Protein AF-A0A938V3K8-F1 (afdb_monomer_lite)

Secondary structure (DSSP, 8-state):
-----------------------------PPPEEEEEESPTTEEEESSEEEEEEEETT--EEEEEETTEESSSSPBPGGG-EEEE--SS-SS-EEEEEEEE-TTS-EEEEEEEEEEEE---PPPPSSTHHHHHHHHT-TTTS--SS-SEE-SSS--TTTT-SS-EEETTEEEE---SEE-HHHHHHHHHHHHHHHHHHHTT--TTS-BTTB-HHHHTTSHHHHHHHT-TT-SS--HHHHHHHTTS-----GGGGGG--TT-EEEEE-TTS-EEEEEEEEEEEETTEEEEEEE-

Radius of gyration: 27.07 Å; chains: 1; bounding box: 53×54×87 Å

Foldseek 3Di:
DDDDDDDDDDDDDDDDDDDDDDDDPDVCQDQKEKAWPPPDFAEAAEPQGKTFMAIGSQFQWKFKDKPNHTQDPDTDGRVVGIDGHGDPDFLEKIKIKMFTAHPVRDTRYIDIHIYTHHNPQQCQDPDLLNLLSVLVSPCVNPPPHPPAAEDDPDDDPQNAAQAFADALNDTQGHHDRHHYQLSDLVSSSRSSVVVVCVVVVHDRNDDDQQDHPVCCNPNPLVCQSSQDDVGNAHDNQSSCVVSVNHHDQDPVRPVVDAFNDWDWADDPVSDTGIWTFHAFDDDPNDGPGTDTD

pLDDT: mean 84.74, std 18.39, range [23.16, 98.62]

Structure (mmCIF, N/CA/C/O backbone):
data_AF-A0A938V3K8-F1
#
_entry.id   AF-A0A938V3K8-F1
#
loop_
_atom_site.group_PDB
_atom_site.id
_atom_site.type_symbol
_atom_site.label_atom_id
_atom_site.label_alt_id
_atom_site.label_comp_id
_atom_site.label_asym_id
_atom_site.label_entity_id
_atom_site.label_seq_id
_atom_site.pdbx_PDB_ins_code
_atom_site.Cartn_x
_atom_site.Cartn_y
_atom_site.Cartn_z
_atom_site.occupancy
_atom_site.B_iso_or_equiv
_atom_site.auth_seq_id
_atom_site.auth_comp_id
_atom_site.auth_asym_id
_atom_site.auth_atom_id
_atom_site.pdbx_PDB_model_num
ATOM 1 N N . MET A 1 1 ? 22.753 -31.212 9.224 1.00 35.75 1 MET A N 1
ATOM 2 C CA . MET A 1 1 ? 23.314 -31.910 10.402 1.00 35.75 1 MET A CA 1
ATOM 3 C C . MET A 1 1 ? 22.376 -31.629 11.571 1.00 35.75 1 MET A C 1
ATOM 5 O O . MET A 1 1 ? 21.882 -30.516 11.672 1.00 35.75 1 MET A O 1
ATOM 9 N N . VAL A 1 2 ? 22.024 -32.668 12.320 1.00 27.31 2 VAL A N 1
ATOM 10 C CA . VAL A 1 2 ? 20.905 -32.784 13.272 1.00 27.31 2 VAL A CA 1
ATOM 11 C C . VAL A 1 2 ? 21.287 -32.215 14.655 1.00 27.31 2 VAL A C 1
ATOM 13 O O . VAL A 1 2 ? 22.327 -32.634 15.135 1.00 27.31 2 VAL A O 1
ATOM 16 N N . HIS A 1 3 ? 20.447 -31.318 15.225 1.00 24.00 3 HIS A N 1
ATOM 17 C CA . HIS A 1 3 ? 20.009 -31.117 16.647 1.00 24.00 3 HIS A CA 1
ATOM 18 C C . HIS A 1 3 ? 21.008 -31.268 17.850 1.00 24.00 3 HIS A C 1
ATOM 20 O O . HIS A 1 3 ? 22.110 -31.761 17.668 1.00 24.00 3 HIS A O 1
ATOM 26 N N . PRO A 1 4 ? 20.622 -31.068 19.142 1.00 44.25 4 PRO A N 1
ATOM 27 C CA . PRO A 1 4 ? 19.753 -30.070 19.815 1.00 44.25 4 PRO A CA 1
ATOM 28 C C . PRO A 1 4 ? 20.233 -29.648 21.255 1.00 44.25 4 PRO A C 1
ATOM 30 O O . PRO A 1 4 ? 21.269 -30.094 21.732 1.00 44.25 4 PRO A O 1
ATOM 33 N N . LEU A 1 5 ? 19.353 -28.909 21.968 1.00 24.09 5 LEU A N 1
ATOM 34 C CA . LEU A 1 5 ? 19.068 -28.895 23.432 1.00 24.09 5 LEU A CA 1
ATOM 35 C C . LEU A 1 5 ? 20.034 -28.206 24.427 1.00 24.09 5 LEU A C 1
ATOM 37 O O . LEU A 1 5 ? 21.204 -28.545 24.481 1.00 24.09 5 LEU A O 1
ATOM 41 N N . PHE A 1 6 ? 19.485 -27.379 25.338 1.00 26.14 6 PHE A N 1
ATOM 42 C CA . PHE A 1 6 ? 19.430 -27.665 26.790 1.00 26.14 6 PHE A CA 1
ATOM 43 C C . PHE A 1 6 ? 18.377 -26.798 27.523 1.00 26.14 6 PHE A C 1
ATOM 45 O O . PHE A 1 6 ? 18.053 -25.689 27.108 1.00 26.14 6 PHE A O 1
ATOM 52 N N . LEU A 1 7 ? 17.823 -27.386 28.588 1.00 23.16 7 LEU A N 1
ATOM 53 C CA . LEU A 1 7 ? 16.648 -27.033 29.403 1.00 23.16 7 LEU A CA 1
ATOM 54 C C . LEU A 1 7 ? 17.062 -26.908 30.900 1.00 23.16 7 LEU A C 1
ATOM 56 O O . LEU A 1 7 ? 18.176 -27.308 31.229 1.00 23.16 7 LEU A O 1
ATOM 60 N N . PHE A 1 8 ? 16.105 -26.514 31.768 1.00 25.06 8 PHE A N 1
ATOM 61 C CA . PHE A 1 8 ? 16.034 -26.461 33.264 1.00 25.06 8 PHE A CA 1
ATOM 62 C C . PHE A 1 8 ? 16.321 -25.090 33.931 1.00 25.06 8 PHE A C 1
ATOM 64 O O . PHE A 1 8 ? 17.358 -24.496 33.668 1.00 25.06 8 PHE A O 1
ATOM 71 N N . LEU A 1 9 ? 15.380 -24.425 34.651 1.00 23.80 9 LEU A N 1
ATOM 72 C CA . LEU A 1 9 ? 14.706 -24.682 35.971 1.00 23.80 9 LEU A CA 1
ATOM 73 C C . LEU A 1 9 ? 15.723 -24.882 37.128 1.00 23.80 9 LEU A C 1
ATOM 75 O O . LEU A 1 9 ? 16.656 -25.644 36.941 1.00 23.80 9 LEU A O 1
ATOM 79 N N . TRP A 1 10 ? 15.660 -24.300 38.342 1.00 25.12 10 TRP A N 1
ATOM 80 C CA . TRP A 1 10 ? 14.566 -23.909 39.262 1.00 25.12 10 TRP A CA 1
ATOM 81 C C . TRP A 1 10 ? 15.126 -22.980 40.392 1.00 25.12 10 TRP A C 1
ATOM 83 O O . TRP A 1 10 ? 16.307 -23.074 40.703 1.00 25.12 10 TRP A O 1
ATOM 93 N N . ALA A 1 11 ? 14.367 -21.989 40.892 1.00 28.25 11 ALA A N 1
ATOM 94 C CA . ALA A 1 11 ? 13.740 -21.867 42.236 1.00 28.25 11 ALA A CA 1
ATOM 95 C C . ALA A 1 11 ? 14.635 -21.629 43.484 1.00 28.25 11 ALA A C 1
ATOM 97 O O . ALA A 1 11 ? 15.518 -22.424 43.759 1.00 28.25 11 ALA A O 1
ATOM 98 N N . THR A 1 12 ? 14.266 -20.637 44.321 1.00 28.31 12 THR A N 1
ATOM 99 C CA . THR A 1 12 ? 14.111 -20.789 45.793 1.00 28.31 12 THR A CA 1
ATOM 100 C C . THR A 1 12 ? 13.315 -19.633 46.420 1.00 28.31 12 THR A C 1
ATOM 102 O O . THR A 1 12 ? 13.456 -18.478 46.029 1.00 28.31 12 THR A O 1
ATOM 105 N N . ALA A 1 13 ? 12.489 -19.990 47.408 1.00 30.73 13 ALA A N 1
ATOM 106 C CA . ALA A 1 13 ? 11.599 -19.159 48.222 1.00 30.73 13 ALA A CA 1
ATOM 107 C C . ALA A 1 13 ? 12.167 -18.899 49.636 1.00 30.73 13 ALA A C 1
ATOM 109 O O . ALA A 1 13 ? 13.046 -19.645 50.059 1.00 30.73 13 ALA A O 1
ATOM 110 N N . ALA A 1 14 ? 11.599 -17.930 50.376 1.00 31.66 14 ALA A N 1
ATOM 111 C CA . ALA A 1 14 ? 11.269 -17.976 51.825 1.00 31.66 14 ALA A CA 1
ATOM 112 C C . ALA A 1 14 ? 10.700 -16.604 52.287 1.00 31.66 14 ALA A C 1
ATOM 114 O O . ALA A 1 14 ? 11.284 -15.577 51.963 1.00 31.66 14 ALA A O 1
ATOM 115 N N . ALA A 1 15 ? 9.461 -16.543 52.811 1.00 32.41 15 ALA A N 1
ATOM 116 C CA . ALA A 1 15 ? 9.056 -16.468 54.241 1.00 32.41 15 ALA A CA 1
ATOM 117 C C . ALA A 1 15 ? 9.343 -15.101 54.912 1.00 32.41 15 ALA A C 1
ATOM 119 O O . ALA A 1 15 ? 10.449 -14.600 54.807 1.00 32.41 15 ALA A O 1
ATOM 120 N N . GLY A 1 16 ? 8.464 -14.426 55.661 1.00 29.98 16 GLY A N 1
ATOM 121 C CA . GLY A 1 16 ? 7.098 -14.638 56.153 1.00 29.98 16 GLY A CA 1
ATOM 122 C C . GLY A 1 16 ? 6.803 -13.574 57.239 1.00 29.98 16 GLY A C 1
ATOM 123 O O . GLY A 1 16 ? 7.748 -12.980 57.746 1.00 29.98 16 GLY A O 1
ATOM 124 N N . ALA A 1 17 ? 5.533 -13.330 57.597 1.00 31.52 17 ALA A N 1
ATOM 125 C CA . ALA A 1 17 ? 5.090 -12.864 58.929 1.00 31.52 17 ALA A CA 1
ATOM 126 C C . ALA A 1 17 ? 3.552 -12.726 58.999 1.00 31.52 17 ALA A C 1
ATOM 128 O O . ALA A 1 17 ? 2.932 -12.127 58.125 1.00 31.52 17 ALA A O 1
ATOM 129 N N . ALA A 1 18 ? 2.966 -13.277 60.067 1.00 33.97 18 ALA A N 1
ATOM 130 C CA . ALA A 1 18 ? 1.604 -13.031 60.566 1.00 33.97 18 ALA A CA 1
ATOM 131 C C . ALA A 1 18 ? 1.585 -11.710 61.387 1.00 33.97 18 ALA A C 1
ATOM 133 O O . ALA A 1 18 ? 2.652 -11.177 61.667 1.00 33.97 18 ALA A O 1
ATOM 134 N N . ALA A 1 19 ? 0.504 -11.094 61.871 1.00 33.44 19 ALA A N 1
ATOM 135 C CA . ALA A 1 19 ? -0.912 -11.404 62.057 1.00 33.44 19 ALA A CA 1
ATOM 136 C C . ALA A 1 19 ? -1.660 -10.060 62.247 1.00 33.44 19 ALA A C 1
ATOM 138 O O . ALA A 1 19 ? -1.040 -9.070 62.635 1.00 33.44 19 ALA A O 1
ATOM 139 N N . GLY A 1 20 ? -2.985 -10.031 62.085 1.00 32.34 20 GLY A N 1
ATOM 140 C CA . GLY A 1 20 ? -3.797 -8.885 62.508 1.00 32.34 20 GLY A CA 1
ATOM 141 C C . GLY A 1 20 ? -5.250 -8.998 62.068 1.00 32.34 20 GLY A C 1
ATOM 142 O O . GLY A 1 20 ? -5.605 -8.562 60.981 1.00 32.34 20 GLY A O 1
ATOM 143 N N . SER A 1 21 ? -6.085 -9.609 62.906 1.00 39.84 21 SER A N 1
ATOM 144 C CA . SER A 1 21 ? -7.535 -9.670 62.731 1.00 39.84 21 SER A CA 1
ATOM 145 C C . SER A 1 21 ? -8.189 -8.342 63.118 1.00 39.84 21 SER A C 1
ATOM 147 O O . SER A 1 21 ? -8.093 -7.931 64.275 1.00 39.84 21 SER A O 1
ATOM 149 N N . ALA A 1 22 ? -8.933 -7.742 62.196 1.00 36.84 22 ALA A N 1
ATOM 150 C CA . ALA A 1 22 ? -10.011 -6.812 62.505 1.00 36.84 22 ALA A CA 1
ATOM 151 C C . ALA A 1 22 ? -11.180 -7.123 61.567 1.00 36.84 22 ALA A C 1
ATOM 153 O O . ALA A 1 22 ? -11.023 -7.158 60.349 1.00 36.84 22 ALA A O 1
ATOM 154 N N . SER A 1 23 ? -12.333 -7.432 62.156 1.00 44.25 23 SER A N 1
ATOM 155 C CA . SER A 1 23 ? -13.585 -7.617 61.439 1.00 44.25 23 SER A CA 1
ATOM 156 C C . SER A 1 23 ? -14.184 -6.253 61.111 1.00 44.25 23 SER A C 1
ATOM 158 O O . SER A 1 23 ? -14.617 -5.544 62.018 1.00 44.25 23 SER A O 1
ATOM 160 N N . GLU A 1 24 ? -14.287 -5.937 59.829 1.00 40.72 24 GLU A N 1
ATOM 161 C CA . GLU A 1 24 ? -15.252 -4.973 59.311 1.00 40.72 24 GLU A CA 1
ATOM 162 C C . GLU A 1 24 ? -16.044 -5.673 58.212 1.00 40.72 24 GLU A C 1
ATOM 164 O O . GLU A 1 24 ? -15.533 -5.991 57.143 1.00 40.72 24 GLU A O 1
ATOM 169 N N . SER A 1 25 ? -17.314 -5.958 58.494 1.00 47.69 25 SER A N 1
ATOM 170 C CA . SER A 1 25 ? -18.284 -6.332 57.475 1.00 47.69 25 SER A CA 1
ATOM 171 C C . SER A 1 25 ? -18.702 -5.070 56.718 1.00 47.69 25 SER A C 1
ATOM 173 O O . SER A 1 25 ? -19.796 -4.542 56.922 1.00 47.69 25 SER A O 1
ATOM 175 N N . ALA A 1 26 ? -17.808 -4.567 55.870 1.00 44.69 26 ALA A N 1
ATOM 176 C CA . ALA A 1 26 ? -18.210 -3.800 54.705 1.00 44.69 26 ALA A CA 1
ATOM 177 C C . ALA A 1 26 ? -18.744 -4.808 53.680 1.00 44.69 26 ALA A C 1
ATOM 179 O O . ALA A 1 26 ? -18.151 -5.868 53.478 1.00 44.69 26 ALA A O 1
ATOM 180 N N . SER A 1 27 ? -19.887 -4.529 53.057 1.00 49.72 27 SER A N 1
ATOM 181 C CA . SER A 1 27 ? -20.321 -5.278 51.880 1.00 49.72 27 SER A CA 1
ATOM 182 C C . SER A 1 27 ? -19.324 -4.990 50.758 1.00 49.72 27 SER A C 1
ATOM 184 O O . SER A 1 27 ? -19.488 -4.025 50.010 1.00 49.72 27 SER A O 1
ATOM 186 N N . ASP A 1 28 ? -18.263 -5.788 50.712 1.00 53.25 28 ASP A N 1
ATOM 187 C CA . ASP A 1 28 ? -17.129 -5.669 49.805 1.00 53.25 28 ASP A CA 1
ATOM 188 C C . ASP A 1 28 ? -17.595 -6.093 48.409 1.00 53.25 28 ASP A C 1
ATOM 190 O O . ASP A 1 28 ? -17.395 -7.216 47.949 1.00 53.25 28 ASP A O 1
ATOM 194 N N . SER A 1 29 ? -18.378 -5.220 47.776 1.00 62.09 29 SER A N 1
ATOM 195 C CA . SER A 1 29 ? -18.733 -5.382 46.376 1.00 62.09 29 SER A CA 1
ATOM 196 C C . SER A 1 29 ? -17.444 -5.128 45.600 1.00 62.09 29 SER A C 1
ATOM 198 O O . SER A 1 29 ? -16.938 -4.005 45.660 1.00 62.09 29 SER A O 1
ATOM 200 N N . PRO A 1 30 ? -16.868 -6.145 44.933 1.00 83.19 30 PRO A N 1
ATOM 201 C CA . PRO A 1 30 ? -15.580 -5.993 44.270 1.00 83.19 30 PRO A CA 1
ATOM 202 C C . PRO A 1 30 ? -15.636 -4.825 43.283 1.00 83.19 30 PRO A C 1
ATOM 204 O O . PRO A 1 30 ? -16.638 -4.671 42.589 1.00 83.19 30 PRO A O 1
ATOM 207 N N . THR A 1 31 ? -14.582 -4.005 43.226 1.00 94.56 31 THR A N 1
ATOM 208 C CA . THR A 1 31 ? -14.507 -2.843 42.326 1.00 94.56 31 THR A CA 1
ATOM 209 C C . THR A 1 31 ? -14.806 -3.258 40.879 1.00 94.56 31 THR A C 1
ATOM 211 O O . THR A 1 31 ? -14.189 -4.222 40.413 1.00 94.56 31 THR A O 1
ATOM 214 N N . PRO A 1 32 ? -15.716 -2.567 40.162 1.00 97.56 32 PRO A N 1
ATOM 215 C CA . PRO A 1 32 ? -16.018 -2.855 38.762 1.00 97.56 32 PRO A CA 1
ATOM 216 C C . PRO A 1 32 ? -14.767 -2.841 37.888 1.00 97.56 32 PRO A C 1
ATOM 218 O O . PRO A 1 32 ? -13.943 -1.934 37.992 1.00 97.56 32 PRO A O 1
ATOM 221 N N . TRP A 1 33 ? -14.631 -3.837 37.015 1.00 98.06 33 TRP A N 1
ATOM 222 C CA . TRP A 1 33 ? -13.502 -3.923 36.093 1.00 98.06 33 TRP A CA 1
ATOM 223 C C . TRP A 1 33 ? -13.893 -4.597 34.781 1.00 98.06 33 TRP A C 1
ATOM 225 O O . TRP A 1 33 ? -14.794 -5.440 34.727 1.00 98.06 33 TRP A O 1
ATOM 235 N N . VAL A 1 34 ? -13.163 -4.241 33.730 1.00 98.38 34 VAL A N 1
ATOM 236 C CA . VAL A 1 34 ? -13.186 -4.872 32.410 1.00 98.38 34 VAL A CA 1
ATOM 237 C C . VAL A 1 34 ? -11.751 -5.184 31.997 1.00 98.38 34 VAL A C 1
ATOM 239 O O . VAL A 1 34 ? -10.825 -4.545 32.491 1.00 98.38 34 VAL A O 1
ATOM 242 N N . SER A 1 35 ? -11.568 -6.217 31.178 1.00 98.06 35 SER A N 1
ATOM 243 C CA . SER A 1 35 ? -10.261 -6.610 30.663 1.00 98.06 35 SER A CA 1
ATOM 244 C C . SER A 1 35 ? -10.341 -7.062 29.204 1.00 98.06 35 SER A C 1
ATOM 246 O O . SER A 1 35 ? -11.097 -7.990 28.903 1.00 98.06 35 SER A O 1
ATOM 248 N N . ILE A 1 36 ? -9.557 -6.460 28.314 1.00 98.12 36 ILE A N 1
ATOM 249 C CA . ILE A 1 36 ? -9.369 -6.883 26.928 1.00 98.12 36 ILE A CA 1
ATOM 250 C C . ILE A 1 36 ? -8.314 -7.993 26.910 1.00 98.12 36 ILE A C 1
ATOM 252 O O . ILE A 1 36 ? -7.174 -7.820 27.329 1.00 98.12 36 ILE A O 1
ATOM 256 N N . VAL A 1 37 ? -8.718 -9.168 26.436 1.00 97.88 37 VAL A N 1
ATOM 257 C CA . VAL A 1 37 ? -7.864 -10.358 26.324 1.00 97.88 37 VAL A CA 1
ATOM 258 C C . VAL A 1 37 ? -7.257 -10.455 24.923 1.00 97.88 37 VAL A C 1
ATOM 260 O O . VAL A 1 37 ? -6.087 -10.801 24.790 1.00 97.88 37 VAL A O 1
ATOM 263 N N . GLU A 1 38 ? -8.037 -10.143 23.883 1.00 95.94 38 GLU A N 1
ATOM 264 C CA . GLU A 1 38 ? -7.595 -10.085 22.482 1.00 95.94 38 GLU A CA 1
ATOM 265 C C . GLU A 1 38 ? -8.291 -8.904 21.774 1.00 95.94 38 GLU A C 1
ATOM 267 O O . GLU A 1 38 ? -9.491 -8.714 22.002 1.00 95.94 38 GLU A O 1
ATOM 272 N N . PRO A 1 39 ? -7.598 -8.131 20.910 1.00 96.81 39 PRO A N 1
ATOM 273 C CA . PRO A 1 39 ? -6.158 -8.183 20.629 1.00 96.81 39 PRO A CA 1
ATOM 274 C C . PRO A 1 39 ? -5.317 -7.656 21.806 1.00 96.81 39 PRO A C 1
ATOM 276 O O . PRO A 1 39 ? -5.837 -6.990 22.694 1.00 96.81 39 PRO A O 1
ATOM 279 N N . THR A 1 40 ? -4.010 -7.937 21.823 1.00 93.62 40 THR A N 1
ATOM 280 C CA . THR A 1 40 ? -3.092 -7.296 22.782 1.00 93.62 40 THR A CA 1
ATOM 281 C C . THR A 1 40 ? -2.727 -5.886 22.317 1.00 93.62 40 THR A C 1
ATOM 283 O O . THR A 1 40 ? -2.787 -5.591 21.121 1.00 93.62 40 THR A O 1
ATOM 286 N N . ALA A 1 41 ? -2.302 -5.022 23.244 1.00 91.06 41 ALA A N 1
ATOM 287 C CA . ALA A 1 41 ? -1.814 -3.689 22.900 1.00 91.06 41 ALA A CA 1
ATOM 288 C C . ALA A 1 41 ? -0.701 -3.761 21.837 1.00 91.06 41 ALA A C 1
ATOM 290 O O . ALA A 1 41 ? 0.185 -4.613 21.912 1.00 91.06 41 ALA A O 1
ATOM 291 N N . ASP A 1 42 ? -0.783 -2.875 20.847 1.00 82.25 42 ASP A N 1
ATOM 292 C CA . ASP A 1 42 ? 0.123 -2.757 19.700 1.00 82.25 42 ASP A CA 1
ATOM 293 C C . ASP A 1 42 ? 0.149 -3.945 18.726 1.00 82.25 42 ASP A C 1
ATOM 295 O O . ASP A 1 42 ? 0.989 -3.992 17.827 1.00 82.25 42 ASP A O 1
ATOM 299 N N . ALA A 1 43 ? -0.782 -4.895 18.844 1.00 84.06 43 ALA A N 1
ATOM 300 C CA . ALA A 1 43 ? -0.820 -6.041 17.945 1.00 84.06 43 ALA A CA 1
ATOM 301 C C . ALA A 1 43 ? -1.255 -5.668 16.520 1.00 84.06 43 ALA A C 1
ATOM 303 O O . ALA A 1 43 ? -2.194 -4.898 16.308 1.00 84.06 43 ALA A O 1
ATOM 304 N N . VAL A 1 44 ? -0.630 -6.321 15.539 1.00 81.38 44 VAL A N 1
ATOM 305 C CA . VAL A 1 44 ? -1.141 -6.429 14.169 1.00 81.38 44 VAL A CA 1
ATOM 306 C C . VAL A 1 44 ? -1.936 -7.730 14.081 1.00 81.38 44 VAL A C 1
ATOM 308 O O . VAL A 1 44 ? -1.384 -8.807 14.299 1.00 81.38 44 VAL A O 1
ATOM 311 N N . VAL A 1 45 ? -3.232 -7.646 13.797 1.00 87.62 45 VAL A N 1
ATOM 312 C CA . VAL A 1 45 ? -4.156 -8.792 13.869 1.00 87.62 45 VAL A CA 1
ATOM 313 C C . VAL A 1 45 ? -4.889 -8.997 12.560 1.00 87.62 45 VAL A C 1
ATOM 315 O O . VAL A 1 45 ? -5.278 -8.031 11.921 1.00 87.62 45 VAL A O 1
ATOM 318 N N . ALA A 1 46 ? -5.090 -10.248 12.151 1.00 87.12 46 ALA A N 1
ATOM 319 C CA . ALA A 1 46 ? -5.832 -10.542 10.930 1.00 87.12 46 ALA A CA 1
ATOM 320 C C . ALA A 1 46 ? -7.272 -10.005 11.010 1.00 87.12 46 ALA A C 1
ATOM 322 O O . ALA A 1 46 ? -7.915 -10.073 12.055 1.00 87.12 46 ALA A O 1
ATOM 323 N N . ASN A 1 47 ? -7.759 -9.482 9.892 1.00 86.75 47 ASN A N 1
ATOM 324 C CA . ASN A 1 47 ? -9.126 -9.041 9.677 1.00 86.75 47 ASN A CA 1
ATOM 325 C C . ASN A 1 47 ? -9.912 -10.185 9.004 1.00 86.75 47 ASN A C 1
ATOM 327 O O . ASN A 1 47 ? -9.429 -10.702 7.993 1.00 86.75 47 ASN A O 1
ATOM 331 N N . PRO A 1 48 ? -11.090 -10.597 9.507 1.00 92.81 48 PRO A N 1
ATOM 332 C CA . PRO A 1 48 ? -11.843 -10.014 10.617 1.00 92.81 48 PRO A CA 1
ATOM 333 C C . PRO A 1 48 ? -11.179 -10.229 11.979 1.00 92.81 48 PRO A C 1
ATOM 335 O O . PRO A 1 48 ? -10.627 -11.290 12.267 1.00 92.81 48 PRO A O 1
ATOM 338 N N . VAL A 1 49 ? -11.265 -9.211 12.831 1.00 94.44 49 VAL A N 1
ATOM 339 C CA . VAL A 1 49 ? -10.639 -9.219 14.153 1.00 94.44 49 VAL A CA 1
ATOM 340 C C . VAL A 1 49 ? -11.560 -9.895 15.151 1.00 94.44 49 VAL A C 1
ATOM 342 O O . VAL A 1 49 ? -12.740 -9.559 15.254 1.00 94.44 49 VAL A O 1
ATOM 345 N N . THR A 1 50 ? -11.002 -10.837 15.908 1.00 96.44 50 THR A N 1
ATOM 346 C CA . THR A 1 50 ? -11.668 -11.423 17.072 1.00 96.44 50 THR A CA 1
ATOM 347 C C . THR A 1 50 ? -11.283 -10.634 18.315 1.00 96.44 50 THR A C 1
ATOM 349 O O . THR A 1 50 ? -10.118 -10.612 18.705 1.00 96.44 50 THR A O 1
ATOM 352 N N . PHE A 1 51 ? -12.272 -10.007 18.942 1.00 97.62 51 PHE A N 1
ATOM 353 C CA . PHE A 1 51 ? -12.155 -9.400 20.257 1.00 97.62 51 PHE A CA 1
ATOM 354 C C . PHE A 1 51 ? -12.536 -10.420 21.318 1.00 97.62 51 PHE A C 1
ATOM 356 O O . PHE A 1 51 ? -13.597 -11.041 21.228 1.00 97.62 51 PHE A O 1
ATOM 363 N N . ARG A 1 52 ? -11.708 -10.562 22.349 1.00 98.12 52 ARG A N 1
ATOM 364 C CA . ARG A 1 52 ? -12.047 -11.308 23.564 1.00 98.12 52 ARG A CA 1
ATOM 365 C C . ARG A 1 52 ? -11.897 -10.409 24.763 1.00 98.12 52 ARG A C 1
ATOM 367 O O . ARG A 1 52 ? -10.937 -9.650 24.850 1.00 98.12 52 ARG A O 1
ATOM 374 N N . PHE A 1 53 ? -12.809 -10.536 25.711 1.00 97.94 53 PHE A N 1
ATOM 375 C CA . PHE A 1 53 ? -12.805 -9.708 26.906 1.00 97.94 53 PHE A CA 1
ATOM 376 C C . PHE A 1 53 ? -13.373 -10.446 28.114 1.00 97.94 53 PHE A C 1
ATOM 378 O O . PHE A 1 53 ? -13.982 -11.512 28.013 1.00 97.94 53 PHE A O 1
ATOM 385 N N . ARG A 1 54 ? -13.154 -9.860 29.287 1.00 98.00 54 ARG A N 1
ATOM 386 C CA . ARG A 1 54 ? -13.715 -10.277 30.570 1.00 98.00 54 ARG A CA 1
ATOM 387 C C . ARG A 1 54 ? -14.225 -9.051 31.312 1.00 98.00 54 ARG A C 1
ATOM 389 O O . ARG A 1 54 ? -13.743 -7.946 31.089 1.00 98.00 54 ARG A O 1
ATOM 396 N N . ALA A 1 55 ? -15.167 -9.257 32.220 1.00 97.75 55 ALA A N 1
ATOM 397 C CA . ALA A 1 55 ? -15.576 -8.232 33.168 1.00 97.75 55 ALA A CA 1
ATOM 398 C C . ALA A 1 55 ? -15.925 -8.863 34.516 1.00 97.75 55 ALA A C 1
ATOM 400 O O . ALA A 1 55 ? -16.231 -10.055 34.601 1.00 97.75 55 ALA A O 1
ATOM 401 N N . GLY A 1 56 ? -15.901 -8.049 35.563 1.00 96.56 56 GLY A N 1
ATOM 402 C CA . GLY A 1 56 ? -16.266 -8.452 36.912 1.00 96.56 56 GLY A CA 1
ATOM 403 C C . GLY A 1 56 ? -16.556 -7.246 37.794 1.00 96.56 56 GLY A C 1
ATOM 404 O O . GLY A 1 56 ? -16.752 -6.134 37.309 1.00 96.56 56 GLY A O 1
ATOM 405 N N . GLY A 1 57 ? -16.638 -7.464 39.106 1.00 95.00 57 GLY A N 1
ATOM 406 C CA . GLY A 1 57 ? -16.833 -6.353 40.042 1.00 95.00 57 GLY A CA 1
ATOM 407 C C . GLY A 1 57 ? -18.198 -5.664 39.940 1.00 95.00 57 GLY A C 1
ATOM 408 O O . GLY A 1 57 ? -18.318 -4.471 40.169 1.00 95.00 57 GLY A O 1
ATOM 409 N N . GLY A 1 58 ? -19.243 -6.386 39.527 1.00 94.75 58 GLY A N 1
ATOM 410 C CA . GLY A 1 58 ? -20.588 -5.816 39.399 1.00 94.75 58 GLY A CA 1
ATOM 411 C C . GLY A 1 58 ? -20.919 -5.204 38.035 1.00 94.75 58 GLY A C 1
ATOM 412 O O . GLY A 1 58 ? -22.058 -4.779 37.859 1.00 94.75 58 GLY A O 1
ATOM 413 N N . VAL A 1 59 ? -20.007 -5.242 37.055 1.00 97.62 59 VAL A N 1
ATOM 414 C CA . VAL A 1 59 ? -20.315 -4.913 35.650 1.00 97.62 59 VAL A CA 1
ATOM 415 C C . VAL A 1 59 ? -21.433 -5.828 35.125 1.00 97.62 59 VAL A C 1
ATOM 417 O O . VAL A 1 59 ? -21.347 -7.053 35.222 1.00 97.62 59 VAL A O 1
ATOM 420 N N . LYS A 1 60 ? -22.498 -5.228 34.584 1.00 97.81 60 LYS A N 1
ATOM 421 C CA . LYS A 1 60 ? -23.699 -5.907 34.063 1.00 97.81 60 LYS A CA 1
ATOM 422 C C . LYS A 1 60 ? -23.770 -5.928 32.547 1.00 97.81 60 LYS A C 1
ATOM 424 O O . LYS A 1 60 ? -24.380 -6.835 31.986 1.00 97.81 60 LYS A O 1
ATOM 429 N N . LYS A 1 61 ? -23.171 -4.936 31.890 1.00 98.44 61 LYS A N 1
ATOM 430 C CA . LYS A 1 61 ? -23.094 -4.825 30.432 1.00 98.44 61 LYS A CA 1
ATOM 431 C C . LYS A 1 61 ? -21.722 -4.338 30.011 1.00 98.44 61 LYS A C 1
ATOM 433 O O . LYS A 1 61 ? -21.059 -3.651 30.778 1.00 98.44 61 LYS A O 1
ATOM 438 N N . VAL A 1 62 ? -21.323 -4.668 28.793 1.00 98.44 62 VAL A N 1
ATOM 439 C CA . VAL A 1 62 ? -20.089 -4.171 28.182 1.00 98.44 62 VAL A CA 1
ATOM 440 C C . VAL A 1 62 ? -20.338 -3.712 26.749 1.00 98.44 62 VAL A C 1
ATOM 442 O O . VAL A 1 62 ? -21.226 -4.232 26.072 1.00 98.44 62 VAL A O 1
ATOM 445 N N . ALA A 1 63 ? -19.560 -2.736 26.294 1.00 98.38 63 ALA A N 1
ATOM 446 C CA . ALA A 1 63 ? -19.571 -2.247 24.921 1.00 98.38 63 ALA A CA 1
ATOM 447 C C . ALA A 1 63 ? -18.137 -2.060 24.420 1.00 98.38 63 ALA A C 1
ATOM 449 O O . ALA A 1 63 ? -17.277 -1.581 25.155 1.00 98.38 63 ALA A O 1
ATOM 450 N N . LEU A 1 64 ? -17.900 -2.441 23.165 1.00 98.19 64 LEU A N 1
ATOM 451 C CA . LEU A 1 64 ? -16.657 -2.167 22.454 1.00 98.19 64 LEU A CA 1
ATOM 452 C C . LEU A 1 64 ? -16.837 -0.961 21.535 1.00 98.19 64 LEU A C 1
ATOM 454 O O . LEU A 1 64 ? -17.832 -0.872 20.807 1.00 98.19 64 LEU A O 1
ATOM 458 N N . PHE A 1 65 ? -15.848 -0.080 21.529 1.00 98.12 65 PHE A N 1
ATOM 459 C CA . PHE A 1 65 ? -15.759 1.039 20.604 1.00 98.12 65 PHE A CA 1
ATOM 460 C C . PHE A 1 65 ? -14.423 0.990 19.883 1.00 98.12 65 PHE A C 1
ATOM 462 O O . PHE A 1 65 ? -13.403 0.660 20.484 1.00 98.12 65 PHE A O 1
ATOM 469 N N . VAL A 1 66 ? -14.427 1.328 18.597 1.00 96.62 66 VAL A N 1
ATOM 470 C CA . VAL A 1 66 ? -13.199 1.561 17.843 1.00 96.62 66 VAL A CA 1
ATOM 471 C C . VAL A 1 66 ? -13.226 2.946 17.239 1.00 96.62 66 VAL A C 1
ATOM 473 O O . VAL A 1 66 ? -14.192 3.318 16.577 1.00 96.62 66 VAL A O 1
ATOM 476 N N . ASP A 1 67 ? -12.166 3.711 17.494 1.00 92.88 67 ASP A N 1
ATOM 477 C CA . ASP A 1 67 ? -12.040 5.111 17.088 1.00 92.88 67 ASP A CA 1
ATOM 478 C C . ASP A 1 67 ? -13.262 5.951 17.541 1.00 92.88 67 ASP A C 1
ATOM 480 O O . ASP A 1 67 ? -13.747 6.829 16.827 1.00 92.88 67 ASP A O 1
ATOM 484 N N . GLY A 1 68 ? -13.796 5.642 18.733 1.00 92.81 68 GLY A N 1
ATOM 485 C CA . GLY A 1 68 ? -14.979 6.281 19.323 1.00 92.81 68 GLY A CA 1
ATOM 486 C C . GLY A 1 68 ? -16.333 5.820 18.763 1.00 92.81 68 GLY A C 1
ATOM 487 O O . GLY A 1 68 ? -17.368 6.339 19.181 1.00 92.81 68 GLY A O 1
ATOM 488 N N . LEU A 1 69 ? -16.362 4.856 17.836 1.00 94.88 69 LEU A N 1
ATOM 489 C CA . LEU A 1 69 ? -17.593 4.324 17.240 1.00 94.88 69 LEU A CA 1
ATOM 490 C C . LEU A 1 69 ? -17.933 2.936 17.801 1.00 94.88 69 LEU A C 1
ATOM 492 O O . LEU A 1 69 ? -17.054 2.076 17.853 1.00 94.88 69 LEU A O 1
ATOM 496 N N . PRO A 1 70 ? -19.194 2.670 18.188 1.00 96.94 70 PRO A N 1
ATOM 497 C CA . PRO A 1 70 ? -19.573 1.375 18.739 1.00 96.94 70 PRO A CA 1
ATOM 498 C C . PRO A 1 70 ? -19.511 0.277 17.669 1.00 96.94 70 PRO A C 1
ATOM 500 O O . PRO A 1 70 ? -19.999 0.457 16.553 1.00 96.94 70 PRO A O 1
ATOM 503 N N . LEU A 1 71 ? -18.963 -0.890 18.022 1.00 96.00 71 LEU A N 1
ATOM 504 C CA . LEU A 1 71 ? -18.917 -2.059 17.126 1.00 96.00 71 LEU A CA 1
ATOM 505 C C . LEU A 1 71 ? -20.223 -2.874 17.103 1.00 96.00 71 LEU A C 1
ATOM 507 O O . LEU A 1 71 ? -20.349 -3.829 16.335 1.00 96.00 71 LEU A O 1
ATOM 511 N N . GLN A 1 72 ? -21.185 -2.510 17.949 1.00 95.44 72 GLN A N 1
ATOM 512 C CA . GLN A 1 72 ? -22.449 -3.210 18.171 1.00 95.44 72 GLN A CA 1
ATOM 513 C C . GLN A 1 72 ? -23.599 -2.212 18.360 1.00 95.44 72 GLN A C 1
ATOM 515 O O . GLN A 1 72 ? -23.375 -1.089 18.804 1.00 95.44 72 GLN A O 1
ATOM 520 N N . GLU A 1 73 ? -24.840 -2.633 18.088 1.00 94.19 73 GLU A N 1
ATOM 521 C CA . GLU A 1 73 ? -26.034 -1.783 18.257 1.00 94.19 73 GLU A CA 1
ATOM 522 C C . GLU A 1 73 ? -26.371 -1.491 19.728 1.00 94.19 73 GLU A C 1
ATOM 524 O O . GLU A 1 73 ? -26.898 -0.426 20.045 1.00 94.19 73 GLU A O 1
ATOM 529 N N . ALA A 1 74 ? -26.075 -2.429 20.631 1.00 95.38 74 ALA A N 1
ATOM 530 C CA . ALA A 1 74 ? -26.344 -2.299 22.059 1.00 95.38 74 ALA A CA 1
ATOM 531 C C . ALA A 1 74 ? -25.278 -3.021 22.904 1.00 95.38 74 ALA A C 1
ATOM 533 O O . ALA A 1 74 ? -24.719 -4.022 22.444 1.00 95.38 74 ALA A O 1
ATOM 534 N N . PRO A 1 75 ? -25.019 -2.568 24.148 1.00 96.94 75 PRO A N 1
ATOM 535 C CA . PRO A 1 75 ? -24.132 -3.265 25.076 1.00 96.94 75 PRO A CA 1
ATOM 536 C C . PRO A 1 75 ? -24.572 -4.717 25.333 1.00 96.94 75 PRO A C 1
ATOM 538 O O . PRO A 1 75 ? -25.748 -4.991 25.593 1.00 96.94 75 PRO A O 1
ATOM 541 N N . PHE A 1 76 ? -23.627 -5.656 25.307 1.00 94.38 76 PHE A N 1
ATOM 542 C CA . PHE A 1 76 ? -23.879 -7.086 25.519 1.00 94.38 76 PHE A CA 1
ATOM 543 C C . PHE A 1 76 ? -23.636 -7.512 26.971 1.00 94.38 76 PHE A C 1
ATOM 545 O O . PHE A 1 76 ? -23.032 -6.801 27.774 1.00 94.38 76 PHE A O 1
ATOM 552 N N . ASP A 1 77 ? -24.164 -8.685 27.327 1.00 97.19 77 ASP A N 1
ATOM 553 C CA . ASP A 1 77 ? -23.851 -9.334 28.599 1.00 97.19 77 ASP A CA 1
ATOM 554 C C . ASP A 1 77 ? -22.361 -9.741 28.633 1.00 97.19 77 ASP A C 1
ATOM 556 O O . ASP A 1 77 ? -21.876 -10.304 27.645 1.00 97.19 77 ASP A O 1
ATOM 560 N N . PRO A 1 78 ? -21.621 -9.499 29.733 1.00 96.00 78 PRO A N 1
ATOM 561 C CA . PRO A 1 78 ? -20.211 -9.874 29.828 1.00 96.00 78 PRO A CA 1
ATOM 562 C C . PRO A 1 78 ? -19.922 -11.358 29.573 1.00 96.00 78 PRO A C 1
ATOM 564 O O . PRO A 1 78 ? -18.815 -11.694 29.156 1.00 96.00 78 PRO A O 1
ATOM 567 N N . SER A 1 79 ? -20.901 -12.245 29.784 1.00 95.56 79 SER A N 1
ATOM 568 C CA . SER A 1 79 ? -20.767 -13.685 29.529 1.00 95.56 79 SER A CA 1
ATOM 569 C C . SER A 1 79 ? -20.603 -14.053 28.051 1.00 95.56 79 SER A C 1
ATOM 571 O O . SER A 1 79 ? -20.146 -15.158 27.766 1.00 95.56 79 SER A O 1
ATOM 573 N N . VAL A 1 80 ? -20.905 -13.144 27.112 1.00 95.62 80 VAL A N 1
ATOM 574 C CA . VAL A 1 80 ? -20.632 -13.354 25.678 1.00 95.62 80 VAL A CA 1
ATOM 575 C C . VAL A 1 80 ? -19.127 -13.520 25.431 1.00 95.62 80 VAL A C 1
ATOM 577 O O . VAL A 1 80 ? -18.722 -14.327 24.599 1.00 95.62 80 VAL A O 1
ATOM 580 N N . GLY A 1 81 ? -18.292 -12.786 26.175 1.00 92.94 81 GLY A N 1
ATOM 581 C CA . GLY A 1 81 ? -16.836 -12.958 26.210 1.00 92.94 81 GLY A CA 1
ATOM 582 C C . GLY A 1 81 ? -16.066 -12.594 24.933 1.00 92.94 81 GLY A C 1
ATOM 583 O O . GLY A 1 81 ? -14.834 -12.626 24.954 1.00 92.94 81 GLY A O 1
ATOM 584 N N . GLY A 1 82 ? -16.742 -12.244 23.834 1.00 95.00 82 GLY A N 1
ATOM 585 C CA . GLY A 1 82 ? -16.085 -11.807 22.606 1.00 95.00 82 GLY A CA 1
ATOM 586 C C . GLY A 1 82 ? -17.015 -11.332 21.489 1.00 95.00 82 GLY A C 1
ATOM 587 O O . GLY A 1 82 ? -18.228 -11.510 21.541 1.00 95.00 82 GLY A O 1
ATOM 588 N N . LEU A 1 83 ? -16.418 -10.728 20.464 1.00 96.62 83 LEU A N 1
ATOM 589 C CA . LEU A 1 83 ? -17.071 -10.232 19.249 1.00 96.62 83 LEU A CA 1
ATOM 590 C C . LEU A 1 83 ? -16.121 -10.436 18.065 1.00 96.62 83 LEU A C 1
ATOM 592 O O . LEU A 1 83 ? -14.922 -10.222 18.204 1.00 96.62 83 LEU A O 1
ATOM 596 N N . VAL A 1 84 ? -16.638 -10.804 16.896 1.00 96.00 84 VAL A N 1
ATOM 597 C CA . VAL A 1 84 ? -15.862 -10.773 15.647 1.00 96.00 84 VAL A CA 1
ATOM 598 C C . VAL A 1 84 ? -16.338 -9.585 14.820 1.00 96.00 84 VAL A C 1
ATOM 600 O O . VAL A 1 84 ? -17.541 -9.434 14.616 1.00 96.00 84 VAL A O 1
ATOM 603 N N . HIS A 1 85 ? -15.412 -8.747 14.354 1.00 94.81 85 HIS A N 1
ATOM 604 C CA . HIS A 1 85 ? -15.724 -7.584 13.523 1.00 94.81 85 HIS A CA 1
ATOM 605 C C . HIS A 1 85 ? -14.830 -7.535 12.286 1.00 94.81 85 HIS A C 1
ATOM 607 O O . HIS A 1 85 ? -13.608 -7.667 12.377 1.00 94.81 85 HIS A O 1
ATOM 613 N N . GLU A 1 86 ? -15.440 -7.300 11.130 1.00 92.56 86 GLU A N 1
ATOM 614 C CA . GLU A 1 86 ? -14.730 -7.099 9.872 1.00 92.56 86 GLU A CA 1
ATOM 615 C C . GLU A 1 86 ? -14.540 -5.603 9.607 1.00 92.56 86 GLU A C 1
ATOM 617 O O . GLU A 1 86 ? -15.491 -4.862 9.356 1.00 92.56 86 GLU A O 1
ATOM 622 N N . PHE A 1 87 ? -13.291 -5.149 9.645 1.00 86.62 87 PHE A N 1
ATOM 623 C CA . PHE A 1 87 ? -12.930 -3.776 9.328 1.00 86.62 87 PHE A CA 1
ATOM 624 C C . PHE A 1 87 ? -12.858 -3.573 7.819 1.00 86.62 87 PHE A C 1
ATOM 626 O O . PHE A 1 87 ? -12.144 -4.286 7.119 1.00 86.62 87 PHE A O 1
ATOM 633 N N . LYS A 1 88 ? -13.515 -2.522 7.320 1.00 79.44 88 LYS A N 1
ATOM 634 C CA . LYS A 1 88 ? -13.336 -2.071 5.929 1.00 79.44 88 LYS A CA 1
ATOM 635 C C . LYS A 1 88 ? -12.009 -1.331 5.720 1.00 79.44 88 LYS A C 1
ATOM 637 O O . LYS A 1 88 ? -11.430 -1.395 4.643 1.00 79.44 88 LYS A O 1
ATOM 642 N N . GLY A 1 89 ? -11.522 -0.630 6.748 1.00 71.94 89 GLY A N 1
ATOM 643 C CA . GLY A 1 89 ? -10.223 0.045 6.748 1.00 71.94 89 GLY A CA 1
ATOM 644 C C . GLY A 1 89 ? -9.191 -0.751 7.540 1.00 71.94 89 GLY A C 1
ATOM 645 O O . GLY A 1 89 ? -9.164 -0.656 8.768 1.00 71.94 89 GLY A O 1
ATOM 646 N N . VAL A 1 90 ? -8.351 -1.507 6.840 1.00 80.19 90 VAL A N 1
ATOM 647 C CA . VAL A 1 90 ? -7.257 -2.320 7.400 1.00 80.19 90 VAL A CA 1
ATOM 648 C C . VAL A 1 90 ? -5.898 -1.632 7.242 1.00 80.19 90 VAL A C 1
ATOM 650 O O . VAL A 1 90 ? -5.760 -0.679 6.482 1.00 80.19 90 VAL A O 1
ATOM 653 N N . ASN A 1 91 ? -4.887 -2.132 7.950 1.00 68.50 91 ASN A N 1
ATOM 654 C CA . ASN A 1 91 ? -3.514 -1.633 8.015 1.00 68.50 91 ASN A CA 1
ATOM 655 C C . ASN A 1 91 ? -3.395 -0.190 8.532 1.00 68.50 91 ASN A C 1
ATOM 657 O O . ASN A 1 91 ? -2.446 0.512 8.202 1.00 68.50 91 ASN A O 1
ATOM 661 N N . LEU A 1 92 ? -4.356 0.235 9.353 1.00 73.56 92 LEU A N 1
ATOM 662 C CA . LEU A 1 92 ? -4.387 1.532 10.022 1.00 73.56 92 LEU A CA 1
ATOM 663 C C . LEU A 1 92 ? -4.401 1.311 11.535 1.00 73.56 92 LEU A C 1
ATOM 665 O O . LEU A 1 92 ? -5.050 0.377 12.002 1.00 73.56 92 LEU A O 1
ATOM 669 N N . LEU A 1 93 ? -3.705 2.159 12.294 1.00 78.38 93 LEU A N 1
ATOM 670 C CA . LEU A 1 93 ? -3.772 2.133 13.756 1.00 78.38 93 LEU A CA 1
ATOM 671 C C . LEU A 1 93 ? -5.198 2.469 14.214 1.00 78.38 93 LEU A C 1
ATOM 673 O O . LEU A 1 93 ? -5.785 3.445 13.752 1.00 78.38 93 LEU A O 1
ATOM 677 N N . ARG A 1 94 ? -5.735 1.649 15.115 1.00 90.12 94 ARG A N 1
ATOM 678 C CA . ARG A 1 94 ? -7.064 1.771 15.718 1.00 90.12 94 ARG A CA 1
ATOM 679 C C . ARG A 1 94 ? -6.948 1.904 17.223 1.00 90.12 94 ARG A C 1
ATOM 681 O O . ARG A 1 94 ? -6.122 1.220 17.830 1.00 90.12 94 ARG A O 1
ATOM 688 N N . MET A 1 95 ? -7.806 2.727 17.812 1.00 94.44 95 MET A N 1
ATOM 689 C CA . MET A 1 95 ? -8.012 2.791 19.260 1.00 94.44 95 MET A CA 1
ATOM 690 C C . MET A 1 95 ? -9.216 1.933 19.635 1.00 94.44 95 MET A C 1
ATOM 692 O O . MET A 1 95 ? -10.288 2.136 19.079 1.00 94.44 95 MET A O 1
ATOM 696 N N . LEU A 1 96 ? -9.033 0.975 20.541 1.00 97.94 96 LEU A N 1
ATOM 697 C CA . LEU A 1 96 ? -10.073 0.102 21.079 1.00 97.94 96 LEU A CA 1
ATOM 698 C C . LEU A 1 96 ? -10.399 0.512 22.512 1.00 97.94 96 LEU A C 1
ATOM 700 O O . LEU A 1 96 ? -9.508 0.480 23.361 1.00 97.94 96 LEU A O 1
ATOM 704 N N . ASP A 1 97 ? -11.673 0.775 22.776 1.00 98.31 97 ASP A N 1
ATOM 705 C CA . ASP A 1 97 ? -12.200 1.011 24.117 1.00 98.31 97 ASP A CA 1
ATOM 706 C C . ASP A 1 97 ? -13.162 -0.120 24.494 1.00 98.31 97 ASP A C 1
ATOM 708 O O . ASP A 1 97 ? -14.072 -0.461 23.734 1.00 98.31 97 ASP A O 1
ATOM 712 N N . LEU A 1 98 ? -12.973 -0.701 25.676 1.00 98.50 98 LEU A N 1
ATOM 713 C CA . LEU A 1 98 ? -13.929 -1.603 26.308 1.00 98.50 98 LEU A CA 1
ATOM 714 C C . LEU A 1 98 ? -14.526 -0.890 27.518 1.00 98.50 98 LEU A C 1
ATOM 716 O O . LEU A 1 98 ? -13.839 -0.687 28.517 1.00 98.50 98 LEU A O 1
ATOM 720 N N . GLU A 1 99 ? -15.806 -0.540 27.444 1.00 98.62 99 GLU A N 1
ATOM 721 C CA . GLU A 1 99 ? -16.547 0.068 28.550 1.00 98.62 99 GLU A CA 1
ATOM 722 C C . GLU A 1 99 ? -17.405 -0.974 29.270 1.00 98.62 99 GLU A C 1
ATOM 724 O O . GLU A 1 99 ? -18.045 -1.813 28.634 1.00 98.62 99 GLU A O 1
ATOM 729 N N . GLY A 1 100 ? -17.444 -0.910 30.602 1.00 98.38 100 GLY A N 1
ATOM 730 C CA . GLY A 1 100 ? -18.334 -1.696 31.456 1.00 98.38 100 GLY A CA 1
ATOM 731 C C . GLY A 1 100 ? -19.374 -0.815 32.143 1.00 98.38 100 GLY A C 1
ATOM 732 O O . GLY A 1 100 ? -19.031 0.235 32.685 1.00 98.38 100 GLY A O 1
ATOM 733 N N . TYR A 1 101 ? -20.629 -1.262 32.174 1.00 98.38 101 TYR A N 1
ATOM 734 C CA . TYR A 1 101 ? -21.772 -0.540 32.742 1.00 98.38 101 TYR A CA 1
ATOM 735 C C . TYR A 1 101 ? -22.441 -1.321 33.877 1.00 98.38 101 TYR A C 1
ATOM 737 O O . TYR A 1 101 ? -22.442 -2.556 33.868 1.00 98.38 101 TYR A O 1
ATOM 745 N N . ASP A 1 102 ? -23.034 -0.608 34.834 1.00 97.00 102 ASP A N 1
ATOM 746 C CA . ASP A 1 102 ? -23.867 -1.180 35.901 1.00 97.00 102 ASP A CA 1
ATOM 747 C C . ASP A 1 102 ? -25.320 -1.460 35.447 1.00 97.00 102 ASP A C 1
ATOM 749 O O . ASP A 1 102 ? -25.649 -1.394 34.261 1.00 97.00 102 ASP A O 1
ATOM 753 N N . ASP A 1 103 ? -26.201 -1.834 36.381 1.00 95.88 103 ASP A N 1
ATOM 754 C CA . ASP A 1 103 ? -27.619 -2.124 36.119 1.00 95.88 103 ASP A CA 1
ATOM 755 C C . ASP A 1 103 ? -28.461 -0.882 35.790 1.00 95.88 103 ASP A C 1
ATOM 757 O O . ASP A 1 103 ? -29.551 -1.014 35.231 1.00 95.88 103 ASP A O 1
ATOM 761 N N . THR A 1 104 ? -27.949 0.315 36.078 1.00 95.94 104 THR A N 1
ATOM 762 C CA . THR A 1 104 ? -28.578 1.594 35.723 1.00 95.94 104 THR A CA 1
ATOM 763 C C . THR A 1 104 ? -28.145 2.102 34.347 1.00 95.94 104 THR A C 1
ATOM 765 O O . THR A 1 104 ? -28.694 3.087 33.853 1.00 95.94 104 THR A O 1
ATOM 768 N N . GLY A 1 105 ? -27.176 1.432 33.712 1.00 95.75 105 GLY A N 1
ATOM 769 C CA . GLY A 1 105 ? -26.587 1.845 32.439 1.00 95.75 105 GLY A CA 1
ATOM 770 C C . GLY A 1 105 ? -25.489 2.901 32.584 1.00 95.75 105 GLY A C 1
ATOM 771 O O . GLY A 1 105 ? -25.080 3.494 31.588 1.00 95.75 105 GLY A O 1
ATOM 772 N N . LYS A 1 106 ? -24.992 3.152 33.799 1.00 96.88 106 LYS A N 1
ATOM 773 C CA . LYS A 1 106 ? -23.877 4.073 34.034 1.00 96.88 106 LYS A CA 1
ATOM 774 C C . LYS A 1 106 ? -22.551 3.361 33.768 1.00 96.88 106 LYS A C 1
ATOM 776 O O . LYS A 1 106 ? -22.351 2.241 34.232 1.00 96.88 106 LYS A O 1
ATOM 781 N N . ALA A 1 107 ? -21.633 4.018 33.058 1.00 97.25 107 ALA A N 1
ATOM 782 C CA . ALA A 1 107 ? -20.273 3.515 32.867 1.00 97.25 107 ALA A CA 1
ATOM 783 C C . ALA A 1 107 ? -19.518 3.491 34.209 1.00 97.25 107 ALA A C 1
ATOM 785 O O . ALA A 1 107 ? -19.477 4.490 34.935 1.00 97.25 107 ALA A O 1
ATOM 786 N N . VAL A 1 108 ? -18.937 2.340 34.543 1.00 97.94 108 VAL A N 1
ATOM 787 C CA . VAL A 1 108 ? -18.259 2.071 35.823 1.00 97.94 108 VAL A CA 1
ATOM 788 C C . VAL A 1 108 ? -16.853 1.490 35.662 1.00 97.94 108 VAL A C 1
ATOM 790 O O . VAL A 1 108 ? -16.119 1.430 36.643 1.00 97.94 108 VAL A O 1
ATOM 793 N N . ALA A 1 109 ? -16.462 1.080 34.453 1.00 98.19 109 ALA A N 1
ATOM 794 C CA . ALA A 1 109 ? -15.124 0.580 34.145 1.00 98.19 109 ALA A CA 1
ATOM 795 C C . ALA A 1 109 ? -14.749 0.878 32.683 1.00 98.19 109 ALA A C 1
ATOM 797 O O . ALA A 1 109 ? -15.628 0.924 31.823 1.00 98.19 109 ALA A O 1
ATOM 798 N N . LEU A 1 110 ? -13.454 1.054 32.413 1.00 98.25 110 LEU A N 1
ATOM 799 C CA . LEU A 1 110 ? -12.901 1.305 31.080 1.00 98.25 110 LEU A CA 1
ATOM 800 C C . LEU A 1 110 ? -11.512 0.670 30.971 1.00 98.25 110 LEU A C 1
ATOM 802 O O . LEU A 1 110 ? -10.694 0.817 31.879 1.00 98.25 110 LEU A O 1
ATOM 80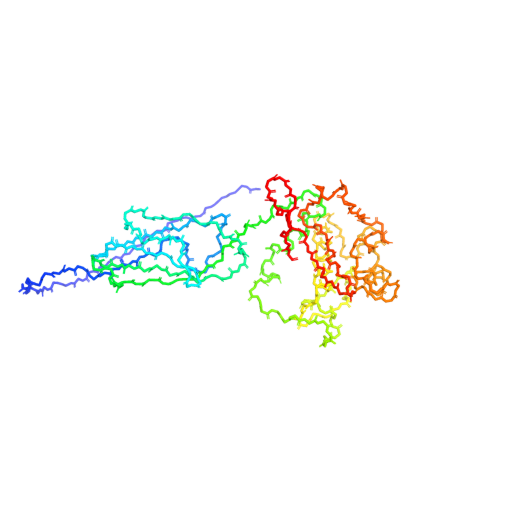6 N N . GLU A 1 111 ? -11.230 0.034 29.840 1.00 98.31 111 GLU A N 1
ATOM 807 C CA . GLU A 1 111 ? -9.869 -0.264 29.395 1.00 98.31 111 GLU A CA 1
ATOM 808 C C . GLU A 1 111 ? -9.693 0.184 27.945 1.00 98.31 111 GLU A C 1
ATOM 810 O O . GLU A 1 111 ? -10.620 0.076 27.142 1.00 98.31 111 GLU A O 1
ATOM 815 N N . GLN A 1 112 ? -8.498 0.682 27.624 1.00 98.12 112 GLN A N 1
ATOM 816 C CA . GLN A 1 112 ? -8.148 1.158 26.292 1.00 98.12 112 GLN A CA 1
ATOM 817 C C . GLN A 1 112 ? -6.858 0.501 25.811 1.00 98.12 112 GLN A C 1
ATOM 819 O O . GLN A 1 112 ? -5.898 0.363 26.573 1.00 98.12 112 GLN A O 1
ATOM 824 N N . LEU A 1 113 ? -6.801 0.167 24.526 1.00 97.00 113 LEU A N 1
ATOM 825 C CA . LEU A 1 113 ? -5.559 -0.205 23.855 1.00 97.00 113 LEU A CA 1
ATOM 826 C C . LEU A 1 113 ? -5.575 0.215 22.390 1.00 97.00 113 LEU A C 1
ATOM 828 O O . LEU A 1 113 ? -6.597 0.618 21.846 1.00 97.00 113 LEU A O 1
ATOM 832 N N . ARG A 1 114 ? -4.424 0.091 21.734 1.00 91.62 114 ARG A N 1
ATOM 833 C CA . ARG A 1 114 ? -4.270 0.334 20.297 1.00 91.62 114 ARG A CA 1
ATOM 834 C C . ARG A 1 114 ? -3.903 -0.952 19.566 1.00 91.62 114 ARG A C 1
ATOM 836 O O . ARG A 1 114 ? -3.214 -1.790 20.141 1.00 91.62 114 ARG A O 1
ATOM 843 N N . PHE A 1 115 ? -4.348 -1.117 18.326 1.00 91.62 115 PHE A N 1
ATOM 844 C CA . PHE A 1 115 ? -4.039 -2.283 17.486 1.00 91.62 115 PHE A CA 1
ATOM 845 C C . PHE A 1 115 ? -4.137 -1.926 15.995 1.00 91.62 115 PHE A C 1
ATOM 847 O O . PHE A 1 115 ? -4.645 -0.866 15.641 1.00 91.62 115 PHE A O 1
ATOM 854 N N . VAL A 1 116 ? -3.670 -2.802 15.105 1.00 84.56 116 VAL A N 1
ATOM 855 C CA . VAL A 1 116 ? -3.797 -2.645 13.648 1.00 84.56 116 VAL A CA 1
ATOM 856 C C . VAL A 1 116 ? -4.557 -3.851 13.079 1.00 84.56 116 VAL A C 1
ATOM 858 O O . VAL A 1 116 ? -3.980 -4.940 13.009 1.00 84.56 116 VAL A O 1
ATOM 861 N N . PRO A 1 117 ? -5.829 -3.711 12.650 1.0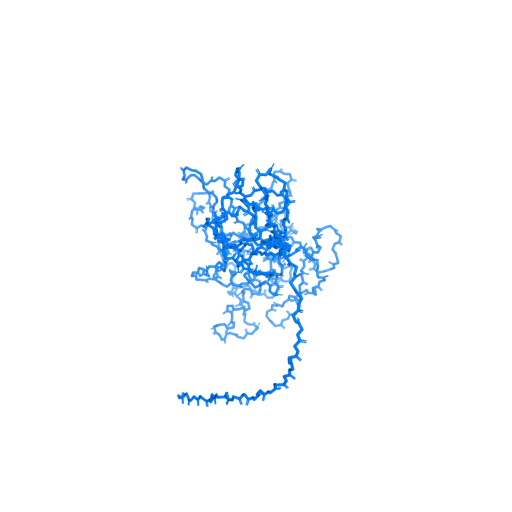0 87.81 117 PRO A N 1
ATOM 862 C CA . PRO A 1 117 ? -6.497 -4.742 11.867 1.00 87.81 117 PRO A CA 1
ATOM 863 C C . PRO A 1 117 ? -5.788 -4.832 10.523 1.00 87.81 117 PRO A C 1
ATOM 865 O O . PRO A 1 117 ? -5.852 -3.911 9.723 1.00 87.81 117 PRO A O 1
ATOM 868 N N . SER A 1 118 ? -5.084 -5.914 10.263 1.00 80.69 118 SER A N 1
ATOM 869 C CA . SER A 1 118 ? -4.409 -6.184 9.007 1.00 80.69 118 SER A CA 1
ATOM 870 C C . SER A 1 118 ? -5.284 -7.058 8.126 1.00 80.69 118 SER A C 1
ATOM 872 O O . SER A 1 118 ? -5.891 -8.011 8.593 1.00 80.69 118 SER A O 1
ATOM 874 N N . SER A 1 119 ? -5.272 -6.831 6.818 1.00 70.00 119 SER A N 1
ATOM 875 C CA . SER A 1 119 ? -5.760 -7.817 5.840 1.00 70.00 119 SER A CA 1
ATOM 876 C C . SER A 1 119 ? -4.922 -9.108 5.808 1.00 70.00 119 SER A C 1
ATOM 878 O O . SER A 1 119 ? -5.135 -9.958 4.949 1.00 70.00 119 SER A O 1
ATOM 880 N N . GLY A 1 120 ? -3.947 -9.239 6.709 1.00 58.81 120 GLY A N 1
ATOM 881 C CA . GLY A 1 120 ? -2.904 -10.240 6.652 1.00 58.81 120 GLY A CA 1
ATOM 882 C C . GLY A 1 120 ? -1.812 -9.844 5.665 1.00 58.81 120 GLY A C 1
ATOM 883 O O . GLY A 1 120 ? -1.970 -8.959 4.818 1.00 58.81 120 GLY A O 1
ATOM 884 N N . PHE A 1 121 ? -0.692 -10.550 5.798 1.00 59.28 121 PHE A N 1
ATOM 885 C CA . PHE A 1 121 ? 0.277 -10.753 4.733 1.00 59.28 121 PHE A CA 1
ATOM 886 C C . PHE A 1 121 ? -0.486 -11.127 3.461 1.00 59.28 121 PHE A C 1
ATOM 888 O O . PHE A 1 121 ? -1.127 -12.179 3.416 1.00 59.28 121 PHE A O 1
ATOM 895 N N . LEU A 1 122 ? -0.452 -10.263 2.446 1.00 67.38 122 LEU A N 1
ATOM 896 C CA . LEU A 1 122 ? -0.951 -10.641 1.131 1.00 67.38 122 LEU A CA 1
ATOM 897 C C . LEU A 1 122 ? -0.116 -11.846 0.676 1.00 67.38 122 LEU A C 1
ATOM 899 O O . LEU A 1 122 ? 1.107 -11.708 0.592 1.00 67.38 122 LEU A O 1
ATOM 903 N N . PRO A 1 123 ? -0.709 -13.033 0.454 1.00 65.88 123 PRO A N 1
ATOM 904 C CA . PRO A 1 123 ? 0.067 -14.177 0.012 1.00 65.88 123 PRO A CA 1
ATOM 905 C C . PRO A 1 123 ? 0.686 -13.825 -1.346 1.00 65.88 123 PRO A C 1
ATOM 907 O O . PRO A 1 123 ? -0.043 -13.363 -2.228 1.00 65.88 123 PRO A O 1
ATOM 910 N N . PRO A 1 124 ? 2.007 -13.994 -1.527 1.00 74.44 124 PRO A N 1
ATOM 911 C CA . PRO A 1 124 ? 2.656 -13.637 -2.773 1.00 74.44 124 PRO A CA 1
ATOM 912 C C . PRO A 1 124 ? 2.063 -14.508 -3.885 1.00 74.44 124 PRO A C 1
ATOM 914 O O . PRO A 1 124 ? 2.131 -15.740 -3.788 1.00 74.44 124 PRO A O 1
ATOM 917 N N . PRO A 1 125 ? 1.454 -13.913 -4.924 1.00 80.88 125 PRO A N 1
ATOM 918 C CA . PRO A 1 125 ? 1.033 -14.687 -6.077 1.00 80.88 125 PRO A CA 1
ATOM 919 C C . PRO A 1 125 ? 2.260 -15.278 -6.790 1.00 80.88 125 PRO A C 1
ATOM 921 O O . PRO A 1 125 ? 3.393 -14.839 -6.569 1.00 80.88 125 PRO A O 1
ATOM 924 N N . PRO A 1 126 ? 2.064 -16.281 -7.661 1.00 80.56 126 PRO A N 1
ATOM 925 C CA . PRO A 1 126 ? 3.134 -16.777 -8.514 1.00 80.56 126 PRO A CA 1
ATOM 926 C C . PRO A 1 126 ? 3.752 -15.665 -9.375 1.00 80.56 126 PRO A C 1
ATOM 928 O O . PRO A 1 126 ? 3.098 -14.681 -9.714 1.00 80.56 126 PRO A O 1
ATOM 931 N N . GLY A 1 127 ? 5.000 -15.865 -9.799 1.00 91.38 127 GLY A N 1
ATOM 932 C CA . GLY A 1 127 ? 5.680 -14.946 -10.714 1.00 91.38 127 GLY A CA 1
ATOM 933 C C . GLY A 1 127 ? 6.251 -13.700 -10.033 1.00 91.38 127 GLY A C 1
ATOM 934 O O . GLY A 1 127 ? 6.518 -13.693 -8.832 1.00 91.38 127 GLY A O 1
ATOM 935 N N . PHE A 1 128 ? 6.502 -12.657 -10.829 1.00 95.12 128 PHE A N 1
ATOM 936 C CA . PHE A 1 128 ? 7.153 -11.429 -10.361 1.00 95.12 128 PHE A CA 1
ATOM 937 C C . PHE A 1 128 ? 6.296 -10.653 -9.349 1.00 95.12 128 PHE A C 1
ATOM 939 O O . PHE A 1 128 ? 6.820 -10.136 -8.364 1.00 95.12 128 PHE A O 1
ATOM 946 N N . ASN A 1 129 ? 4.973 -10.670 -9.520 1.00 95.38 129 ASN A N 1
ATOM 947 C CA . ASN A 1 129 ? 4.003 -10.080 -8.597 1.00 95.38 129 ASN A CA 1
ATOM 948 C C . ASN A 1 129 ? 4.181 -10.557 -7.144 1.00 95.38 129 ASN A C 1
ATOM 950 O O . ASN A 1 129 ? 3.957 -9.789 -6.212 1.00 95.38 129 ASN A O 1
ATOM 954 N N . GLY A 1 130 ? 4.652 -11.792 -6.930 1.00 90.75 130 GLY A N 1
ATOM 955 C CA . GLY A 1 130 ? 4.993 -12.299 -5.600 1.00 90.75 130 GLY A CA 1
ATOM 956 C C . GLY A 1 130 ? 6.083 -11.489 -4.893 1.00 90.75 130 GLY A C 1
ATOM 957 O O . GLY A 1 130 ? 6.003 -11.275 -3.684 1.00 90.75 130 GLY A O 1
ATOM 958 N N . PHE A 1 131 ? 7.069 -10.984 -5.639 1.00 95.69 131 PHE A N 1
ATOM 959 C CA . PHE A 1 131 ? 8.110 -10.109 -5.100 1.00 95.69 131 PHE A CA 1
ATOM 960 C C . PHE A 1 131 ? 7.556 -8.723 -4.788 1.00 95.69 131 PHE A C 1
ATOM 962 O O . PHE A 1 131 ? 7.806 -8.224 -3.697 1.00 95.69 131 PHE A O 1
ATOM 969 N N . VAL A 1 132 ? 6.733 -8.151 -5.672 1.00 97.31 132 VAL A N 1
ATOM 970 C CA . VAL A 1 132 ? 6.046 -6.870 -5.420 1.00 97.31 132 VAL A CA 1
ATOM 971 C C . VAL A 1 132 ? 5.216 -6.947 -4.137 1.00 97.31 132 VAL A C 1
ATOM 973 O O . VAL A 1 132 ? 5.337 -6.098 -3.254 1.00 97.31 132 VAL A O 1
ATOM 976 N N . VAL A 1 133 ? 4.436 -8.019 -3.981 1.00 93.12 133 VAL A N 1
ATOM 977 C CA . VAL A 1 133 ? 3.632 -8.270 -2.782 1.00 93.12 133 VAL A CA 1
ATOM 978 C C . VAL A 1 133 ? 4.500 -8.422 -1.527 1.00 93.12 133 VAL A C 1
ATOM 980 O O . VAL A 1 133 ? 4.170 -7.877 -0.473 1.00 93.12 133 VAL A O 1
ATOM 983 N N . ALA A 1 134 ? 5.635 -9.118 -1.626 1.00 87.00 134 ALA A N 1
ATOM 984 C CA . ALA A 1 134 ? 6.570 -9.244 -0.512 1.00 87.00 134 ALA A CA 1
ATOM 985 C C . ALA A 1 134 ? 7.166 -7.892 -0.087 1.00 87.00 134 ALA A C 1
ATOM 987 O O . ALA A 1 134 ? 7.414 -7.694 1.101 1.00 87.00 134 ALA A O 1
ATOM 988 N N . VAL A 1 135 ? 7.387 -6.975 -1.032 1.00 94.69 135 VAL A N 1
ATOM 989 C CA . VAL A 1 135 ? 7.877 -5.620 -0.753 1.00 94.69 135 VAL A CA 1
ATOM 990 C C . VAL A 1 135 ? 6.817 -4.784 -0.050 1.00 94.69 135 VAL A C 1
ATOM 992 O O . VAL A 1 135 ? 7.086 -4.254 1.023 1.00 94.69 135 VAL A O 1
ATOM 995 N N . ILE A 1 136 ? 5.593 -4.710 -0.580 1.00 91.94 136 ILE A N 1
ATOM 996 C CA . ILE A 1 136 ? 4.544 -3.904 0.065 1.00 91.94 136 ILE A CA 1
ATOM 997 C C . ILE A 1 136 ? 4.174 -4.450 1.450 1.00 91.94 136 ILE A C 1
ATOM 999 O O . ILE A 1 136 ? 3.772 -3.674 2.314 1.00 91.94 136 ILE A O 1
ATOM 1003 N N . ASN A 1 137 ? 4.307 -5.760 1.690 1.00 85.75 137 ASN A N 1
ATOM 1004 C CA . ASN A 1 137 ? 4.088 -6.379 3.004 1.00 85.75 137 ASN A CA 1
ATOM 1005 C C . ASN A 1 137 ? 5.191 -6.062 4.029 1.00 85.75 137 ASN A C 1
ATOM 1007 O O . ASN A 1 137 ? 4.993 -6.312 5.219 1.00 85.75 137 ASN A O 1
ATOM 1011 N N . ASP A 1 138 ? 6.340 -5.540 3.602 1.00 87.00 138 ASP A N 1
ATOM 1012 C CA . ASP A 1 138 ? 7.448 -5.200 4.486 1.00 87.00 138 ASP A CA 1
ATOM 1013 C C . ASP A 1 138 ? 7.173 -3.873 5.202 1.00 87.00 138 ASP A C 1
ATOM 1015 O O . ASP A 1 138 ? 7.570 -2.798 4.762 1.00 87.00 138 ASP A O 1
ATOM 1019 N N . SER A 1 139 ? 6.456 -3.941 6.324 1.00 81.50 139 SER A N 1
ATOM 1020 C CA . SER A 1 139 ? 6.092 -2.760 7.113 1.00 81.50 139 SER A CA 1
ATOM 1021 C C . SER A 1 139 ? 7.270 -2.116 7.848 1.00 81.50 139 SER A C 1
ATOM 1023 O O . SER A 1 139 ? 7.095 -1.048 8.433 1.00 81.50 139 SER A O 1
ATOM 1025 N N . LEU A 1 140 ? 8.434 -2.774 7.884 1.00 80.12 140 LEU A N 1
ATOM 1026 C CA . LEU A 1 140 ? 9.660 -2.181 8.417 1.00 80.12 140 LEU A CA 1
ATOM 1027 C C . LEU A 1 140 ? 10.313 -1.286 7.368 1.00 80.12 140 LEU A C 1
ATOM 1029 O O . LEU A 1 140 ? 10.759 -0.196 7.715 1.00 80.12 140 LEU A O 1
ATOM 1033 N N . LEU A 1 141 ? 10.323 -1.729 6.108 1.00 86.81 141 LEU A N 1
ATOM 1034 C CA . LEU A 1 141 ? 10.783 -0.922 4.983 1.00 86.81 141 LEU A CA 1
ATOM 1035 C C . LEU A 1 141 ? 9.777 0.184 4.635 1.00 86.81 141 LEU A C 1
ATOM 1037 O O . LEU A 1 141 ? 10.150 1.343 4.526 1.00 86.81 141 LEU A O 1
ATOM 1041 N N . PHE A 1 142 ? 8.489 -0.149 4.526 1.00 88.88 142 PHE A N 1
ATOM 1042 C CA . PHE A 1 142 ? 7.428 0.788 4.152 1.00 88.88 142 PHE A CA 1
ATOM 1043 C C . PHE A 1 142 ? 6.310 0.845 5.204 1.00 88.88 142 PHE A C 1
ATOM 1045 O O . PHE A 1 142 ? 5.227 0.274 5.005 1.00 88.88 142 PHE A O 1
ATOM 1052 N N . PRO A 1 143 ? 6.533 1.531 6.344 1.00 81.75 143 PRO A N 1
ATOM 1053 C CA . PRO A 1 143 ? 5.513 1.700 7.371 1.00 81.75 143 PRO A CA 1
ATOM 1054 C C . PRO A 1 143 ? 4.285 2.450 6.840 1.00 81.75 143 PRO A C 1
ATOM 1056 O O . PRO A 1 143 ? 4.382 3.450 6.131 1.00 81.75 143 PRO A O 1
ATOM 1059 N N . ARG A 1 144 ? 3.101 1.966 7.226 1.00 79.25 144 ARG A N 1
ATOM 1060 C CA . ARG A 1 144 ? 1.787 2.476 6.785 1.00 79.25 144 ARG A CA 1
ATOM 1061 C C . ARG A 1 144 ? 1.102 3.338 7.850 1.00 79.25 144 ARG A C 1
ATOM 1063 O O . ARG A 1 144 ? -0.119 3.390 7.938 1.00 79.25 144 ARG A O 1
ATOM 1070 N N . ASP A 1 145 ? 1.892 3.992 8.690 1.00 78.56 145 ASP A N 1
ATOM 1071 C CA . ASP A 1 145 ? 1.429 4.780 9.838 1.00 78.56 145 ASP A CA 1
ATOM 1072 C C . ASP A 1 145 ? 1.328 6.287 9.549 1.00 78.56 145 ASP A C 1
ATOM 1074 O O . ASP A 1 145 ? 1.118 7.085 10.459 1.00 78.56 145 ASP A O 1
ATOM 1078 N N . GLY A 1 146 ? 1.470 6.681 8.281 1.00 81.25 146 GLY A N 1
ATOM 1079 C CA . GLY A 1 146 ? 1.345 8.072 7.845 1.00 81.25 146 GLY A CA 1
ATOM 1080 C C . GLY A 1 146 ? 2.544 8.958 8.185 1.00 81.25 146 GLY A C 1
ATOM 1081 O O . GLY A 1 146 ? 2.442 10.175 8.054 1.00 81.25 146 GLY A O 1
ATOM 1082 N N . ARG A 1 147 ? 3.681 8.385 8.608 1.00 83.75 147 ARG A N 1
ATOM 1083 C CA . ARG A 1 147 ? 4.874 9.167 8.976 1.00 83.75 147 ARG A CA 1
ATOM 1084 C C . ARG A 1 147 ? 5.527 9.914 7.812 1.00 83.75 147 ARG A C 1
ATOM 1086 O O . ARG A 1 147 ? 6.186 10.925 8.042 1.00 83.75 147 ARG A O 1
ATOM 1093 N N . TYR A 1 148 ? 5.383 9.412 6.586 1.00 86.81 148 TYR A N 1
ATOM 1094 C CA . TYR A 1 148 ? 6.022 10.006 5.416 1.00 86.81 148 TYR A CA 1
ATOM 1095 C C . TYR A 1 148 ? 5.162 11.106 4.815 1.00 86.81 148 TYR A C 1
ATOM 1097 O O . TYR A 1 148 ? 3.948 10.968 4.644 1.00 86.81 148 TYR A O 1
ATOM 1105 N N . ARG A 1 149 ? 5.812 12.219 4.478 1.00 86.12 149 ARG A N 1
ATOM 1106 C CA . ARG A 1 149 ? 5.141 13.379 3.900 1.00 86.12 149 ARG A CA 1
ATOM 1107 C C . ARG A 1 149 ? 4.880 13.134 2.418 1.00 86.12 149 ARG A C 1
ATOM 1109 O O . ARG A 1 149 ? 5.820 12.946 1.652 1.00 86.12 149 ARG A O 1
ATOM 1116 N N . TYR A 1 150 ? 3.620 13.253 2.003 1.00 85.62 150 TYR A N 1
ATOM 1117 C CA . TYR A 1 150 ? 3.288 13.278 0.582 1.00 85.62 150 TYR A CA 1
ATOM 1118 C C . TYR A 1 150 ? 3.825 14.546 -0.087 1.00 85.62 150 TYR A C 1
ATOM 1120 O O . TYR A 1 150 ? 3.626 15.661 0.411 1.00 85.62 150 TYR A O 1
ATOM 1128 N N . CYS A 1 151 ? 4.464 14.377 -1.236 1.00 82.94 151 CYS A N 1
ATOM 1129 C CA . CYS A 1 151 ? 5.061 15.447 -2.002 1.00 82.94 151 CYS A CA 1
ATOM 1130 C C . CYS A 1 151 ? 4.809 15.255 -3.506 1.00 82.94 151 CYS A C 1
ATOM 1132 O O . CYS A 1 151 ? 5.073 14.197 -4.050 1.00 82.94 151 CYS A O 1
ATOM 1134 N N . TRP A 1 152 ? 4.290 16.284 -4.187 1.00 74.12 152 TRP A N 1
ATOM 1135 C CA . TRP A 1 152 ? 4.121 16.304 -5.655 1.00 74.12 152 TRP A CA 1
ATOM 1136 C C . TRP A 1 152 ? 4.922 17.452 -6.278 1.00 74.12 152 TRP A C 1
ATOM 1138 O O . TRP A 1 152 ? 5.684 17.245 -7.212 1.00 74.12 152 TRP A O 1
ATOM 1148 N N . ARG A 1 153 ? 4.688 18.700 -5.833 1.00 68.25 153 ARG A N 1
ATOM 1149 C CA . ARG A 1 153 ? 5.169 19.918 -6.529 1.00 68.25 153 ARG A CA 1
ATOM 1150 C C . ARG A 1 153 ? 6.432 20.545 -5.942 1.00 68.25 153 ARG A C 1
ATOM 1152 O O . ARG A 1 153 ? 7.093 21.303 -6.637 1.00 68.25 153 ARG A O 1
ATOM 1159 N N . GLU A 1 154 ? 6.732 20.272 -4.679 1.00 68.56 154 GLU A N 1
ATOM 1160 C CA . GLU A 1 154 ? 7.792 20.947 -3.915 1.00 68.56 154 GLU A CA 1
ATOM 1161 C C . GLU A 1 154 ? 8.805 19.936 -3.370 1.00 68.56 154 GLU A C 1
ATOM 1163 O O . GLU A 1 154 ? 9.290 20.070 -2.247 1.00 68.56 154 GLU A O 1
ATOM 1168 N N . CYS A 1 155 ? 9.067 18.877 -4.136 1.00 66.06 155 CYS A N 1
ATOM 1169 C CA . CYS A 1 155 ? 9.931 17.806 -3.663 1.00 66.06 155 CYS A CA 1
ATOM 1170 C C . CYS A 1 155 ? 11.388 18.212 -3.841 1.00 66.06 155 CYS A C 1
ATOM 1172 O O . CYS A 1 155 ? 11.744 18.756 -4.893 1.00 66.06 155 CYS A O 1
ATOM 1174 N N . PRO A 1 156 ? 12.239 17.953 -2.837 1.00 63.09 156 PRO A N 1
ATOM 1175 C CA . PRO A 1 156 ? 13.672 17.857 -3.058 1.00 63.09 156 PRO A CA 1
ATOM 1176 C C . PRO A 1 156 ? 13.960 16.871 -4.206 1.00 63.09 156 PRO A C 1
ATOM 1178 O O . PRO A 1 156 ? 13.091 16.101 -4.616 1.00 63.09 156 PRO A O 1
ATOM 1181 N N . GLY A 1 157 ? 15.176 16.892 -4.753 1.00 66.62 157 GLY A N 1
ATOM 1182 C CA . GLY A 1 157 ? 15.564 16.129 -5.953 1.00 66.62 157 GLY A CA 1
ATOM 1183 C C . GLY A 1 157 ? 15.413 14.595 -5.892 1.00 66.62 157 GLY A C 1
ATOM 1184 O O . GLY A 1 157 ? 15.795 13.934 -6.851 1.00 66.62 157 GLY A O 1
ATOM 1185 N N . SER A 1 158 ? 14.844 14.043 -4.817 1.00 69.75 158 SER A N 1
ATOM 1186 C CA . SER A 1 158 ? 14.507 12.629 -4.612 1.00 69.75 158 SER A CA 1
ATOM 1187 C C . SER A 1 158 ? 13.400 12.115 -5.534 1.00 69.75 158 SER A C 1
ATOM 1189 O O . SER A 1 158 ? 13.200 10.913 -5.622 1.00 69.75 158 SER A O 1
ATOM 1191 N N . MET A 1 159 ? 12.632 13.001 -6.186 1.00 76.25 159 MET A N 1
ATOM 1192 C CA . MET A 1 159 ? 11.471 12.631 -7.016 1.00 76.25 159 MET A CA 1
ATOM 1193 C C . MET A 1 159 ? 10.394 11.832 -6.248 1.00 76.25 159 MET A C 1
ATOM 1195 O O . MET A 1 159 ? 9.606 11.096 -6.847 1.00 76.25 159 MET A O 1
ATOM 1199 N N . GLY A 1 160 ? 10.329 12.015 -4.923 1.00 81.50 160 GLY A N 1
ATOM 1200 C CA . GLY A 1 160 ? 9.352 11.365 -4.050 1.00 81.50 160 GLY A CA 1
ATOM 1201 C C . GLY A 1 160 ? 9.685 9.912 -3.710 1.00 81.50 160 GLY A C 1
ATOM 1202 O O . GLY A 1 160 ? 8.755 9.112 -3.570 1.00 81.50 160 GLY A O 1
ATOM 1203 N N . MET A 1 161 ? 10.981 9.599 -3.624 1.00 88.38 161 MET A N 1
ATOM 1204 C CA . MET A 1 161 ? 11.525 8.338 -3.116 1.00 88.38 161 MET A CA 1
ATOM 1205 C C . MET A 1 161 ? 11.754 8.423 -1.603 1.00 88.38 161 MET A C 1
ATOM 1207 O O . MET A 1 161 ? 12.345 9.384 -1.097 1.00 88.38 161 MET A O 1
ATOM 1211 N N . LEU A 1 162 ? 11.317 7.396 -0.877 1.00 91.44 162 LEU A N 1
ATOM 1212 C CA . LEU A 1 162 ? 11.446 7.329 0.576 1.00 91.44 162 LEU A CA 1
ATOM 1213 C C . LEU A 1 162 ? 12.878 7.016 1.001 1.00 91.44 162 LEU A C 1
ATOM 1215 O O . LEU A 1 162 ? 13.396 7.657 1.919 1.00 91.44 162 LEU A O 1
ATOM 1219 N N . HIS A 1 163 ? 13.497 6.044 0.336 1.00 92.94 163 HIS A N 1
ATOM 1220 C CA . HIS A 1 163 ? 14.849 5.571 0.611 1.00 92.94 163 HIS A CA 1
ATOM 1221 C C . HIS A 1 163 ? 15.748 5.741 -0.610 1.00 92.94 163 HIS A C 1
ATOM 1223 O O . HIS A 1 163 ? 15.285 6.023 -1.714 1.00 92.94 163 HIS A O 1
ATOM 1229 N N . ASP A 1 164 ? 17.047 5.553 -0.397 1.00 94.25 164 ASP A N 1
ATOM 1230 C CA . ASP A 1 164 ? 18.007 5.472 -1.488 1.00 94.25 164 ASP A CA 1
ATOM 1231 C C . ASP A 1 164 ? 17.630 4.328 -2.428 1.00 94.25 164 ASP A C 1
ATOM 1233 O O . ASP A 1 164 ? 17.489 3.171 -2.017 1.00 94.25 164 ASP A O 1
ATOM 1237 N N . VAL A 1 165 ? 17.484 4.662 -3.704 1.00 92.12 165 VAL A N 1
ATOM 1238 C CA . VAL A 1 165 ? 17.071 3.717 -4.734 1.00 92.12 165 VAL A CA 1
ATOM 1239 C C . VAL A 1 165 ? 18.281 3.317 -5.550 1.00 92.12 165 VAL A C 1
ATOM 1241 O O . VAL A 1 165 ? 18.964 4.168 -6.116 1.00 92.12 165 VAL A O 1
ATOM 1244 N N . TYR A 1 166 ? 18.510 2.012 -5.651 1.00 93.06 166 TYR A N 1
ATOM 1245 C CA . TYR A 1 166 ? 19.615 1.441 -6.409 1.00 93.06 166 TYR A CA 1
ATOM 1246 C C . TYR A 1 166 ? 19.093 0.601 -7.572 1.00 93.06 166 TYR A C 1
ATOM 1248 O O . TYR A 1 166 ? 18.086 -0.099 -7.445 1.00 93.06 166 TYR A O 1
ATOM 1256 N N . TYR A 1 167 ? 19.811 0.623 -8.690 1.00 94.94 167 TYR A N 1
ATOM 1257 C CA . TYR A 1 167 ? 19.595 -0.295 -9.802 1.00 94.94 167 TYR A CA 1
ATOM 1258 C C . TYR A 1 167 ? 20.923 -0.630 -10.470 1.00 94.94 167 TYR A C 1
ATOM 1260 O O . TYR A 1 167 ? 21.785 0.231 -10.605 1.00 94.94 167 TYR A O 1
ATOM 1268 N N . GLN A 1 168 ? 21.107 -1.893 -10.854 1.00 92.62 168 GLN A N 1
ATOM 1269 C CA . GLN A 1 168 ? 22.380 -2.397 -11.383 1.00 92.62 168 GLN A CA 1
ATOM 1270 C C . GLN A 1 168 ? 23.603 -2.090 -10.486 1.00 92.62 168 GLN A C 1
ATOM 1272 O O . GLN A 1 168 ? 24.711 -1.894 -10.976 1.00 92.62 168 GLN A O 1
ATOM 1277 N N . GLY A 1 169 ? 23.410 -2.053 -9.162 1.00 90.00 169 GLY A N 1
ATOM 1278 C CA . GLY A 1 169 ? 24.456 -1.738 -8.180 1.00 90.00 169 GLY A CA 1
ATOM 1279 C C . GLY A 1 169 ? 24.815 -0.250 -8.070 1.00 90.00 169 GLY A C 1
ATOM 1280 O O . GLY A 1 169 ? 25.684 0.104 -7.274 1.00 90.00 169 GLY A O 1
ATOM 1281 N N . GLU A 1 170 ? 24.150 0.624 -8.825 1.00 92.50 170 GLU A N 1
ATOM 1282 C CA . GLU A 1 170 ? 24.376 2.069 -8.820 1.00 92.50 170 GLU A CA 1
ATOM 1283 C C . GLU A 1 170 ? 23.223 2.816 -8.137 1.00 92.50 170 GLU A C 1
ATOM 1285 O O . GLU A 1 170 ? 22.061 2.416 -8.231 1.00 92.50 170 GLU A O 1
ATOM 1290 N N . LEU A 1 171 ? 23.546 3.912 -7.442 1.00 93.06 171 LEU A N 1
ATOM 1291 C CA . LEU A 1 171 ? 22.560 4.806 -6.832 1.00 93.06 171 LEU A CA 1
ATOM 1292 C C . LEU A 1 171 ? 21.854 5.617 -7.929 1.00 93.06 171 LEU A C 1
ATOM 1294 O O . LEU A 1 171 ? 22.499 6.376 -8.653 1.00 93.06 171 LEU A O 1
ATOM 1298 N N . LEU A 1 172 ? 20.531 5.486 -8.025 1.00 91.88 172 LEU A N 1
ATOM 1299 C CA . LEU A 1 172 ? 19.691 6.273 -8.929 1.00 91.88 172 LEU A CA 1
ATOM 1300 C C . LEU A 1 172 ? 19.268 7.599 -8.292 1.00 91.88 172 LEU A C 1
ATOM 1302 O O . LEU A 1 172 ? 19.446 8.657 -8.896 1.00 91.88 172 LEU A O 1
ATOM 1306 N N . TRP A 1 173 ? 18.719 7.533 -7.076 1.00 91.00 173 TRP A N 1
ATOM 1307 C CA . TRP A 1 173 ? 18.220 8.688 -6.328 1.00 91.00 173 TRP A CA 1
ATOM 1308 C C . TRP A 1 173 ? 18.481 8.519 -4.836 1.00 91.00 173 TRP A C 1
ATOM 1310 O O . TRP A 1 173 ? 18.301 7.428 -4.296 1.00 91.00 173 TRP A O 1
ATOM 1320 N N . GLU A 1 174 ? 18.865 9.613 -4.180 1.00 91.81 174 GLU A N 1
ATOM 1321 C CA . GLU A 1 174 ? 18.894 9.705 -2.719 1.00 91.81 174 GLU A CA 1
ATOM 1322 C C . GLU A 1 174 ? 17.461 9.822 -2.183 1.00 91.81 174 GLU A C 1
ATOM 1324 O O . GLU A 1 174 ? 16.657 10.612 -2.693 1.00 91.81 174 GLU A O 1
ATOM 1329 N N . GLY A 1 175 ? 17.149 9.047 -1.147 1.00 90.38 175 GLY A N 1
ATOM 1330 C CA . GLY A 1 175 ? 15.869 9.136 -0.453 1.00 90.38 175 GLY A CA 1
ATOM 1331 C C . GLY A 1 175 ? 15.820 10.343 0.478 1.00 90.38 175 GLY A C 1
ATOM 1332 O O . GLY A 1 175 ? 16.795 10.661 1.158 1.00 90.38 175 GLY A O 1
ATOM 1333 N N . ASP A 1 176 ? 14.666 11.005 0.564 1.00 88.25 176 ASP A N 1
ATOM 1334 C CA . ASP A 1 176 ? 14.471 12.151 1.468 1.00 88.25 176 ASP A CA 1
ATOM 1335 C C . ASP A 1 176 ? 13.323 11.958 2.472 1.00 88.25 176 ASP A C 1
ATOM 1337 O O . ASP A 1 176 ? 12.965 12.883 3.208 1.00 88.25 176 ASP A O 1
ATOM 1341 N N . GLY A 1 177 ? 12.737 10.757 2.517 1.00 86.81 177 GLY A N 1
ATOM 1342 C CA . GLY A 1 177 ? 11.594 10.448 3.373 1.00 86.81 177 GLY A CA 1
ATOM 1343 C C . GLY A 1 177 ? 10.290 11.138 2.954 1.00 86.81 177 GLY A C 1
ATOM 1344 O O . GLY A 1 177 ? 9.337 11.179 3.742 1.00 86.81 177 GLY A O 1
ATOM 1345 N N . THR A 1 178 ? 10.218 11.687 1.739 1.00 87.81 178 THR A N 1
ATOM 1346 C CA . THR A 1 178 ? 8.972 12.136 1.113 1.00 87.81 178 THR A CA 1
ATOM 1347 C C . THR A 1 178 ? 8.488 11.112 0.096 1.00 87.81 178 THR A C 1
ATOM 1349 O O . THR A 1 178 ? 9.277 10.397 -0.512 1.00 87.81 178 THR A O 1
ATOM 1352 N N . CYS A 1 179 ? 7.172 11.018 -0.091 1.00 86.19 179 CYS A N 1
ATOM 1353 C CA . CYS A 1 179 ? 6.591 10.102 -1.066 1.00 86.19 179 CYS A CA 1
ATOM 1354 C C . CYS A 1 179 ? 5.795 10.845 -2.135 1.00 86.19 179 CYS A C 1
ATOM 1356 O O . CYS A 1 179 ? 4.955 11.697 -1.837 1.00 86.19 179 CYS A O 1
ATOM 1358 N N . TYR A 1 180 ? 6.009 10.465 -3.391 1.00 89.25 180 TYR A N 1
ATOM 1359 C CA . TYR A 1 180 ? 5.124 10.792 -4.503 1.00 89.25 180 TYR A CA 1
ATOM 1360 C C . TYR A 1 180 ? 4.586 9.494 -5.097 1.00 89.25 180 TYR A C 1
ATOM 1362 O O . TYR A 1 180 ? 5.314 8.513 -5.161 1.00 89.25 180 TYR A O 1
ATOM 1370 N N . CYS A 1 181 ? 3.326 9.448 -5.533 1.00 89.88 181 CYS A N 1
ATOM 1371 C CA . CYS A 1 181 ? 2.699 8.171 -5.898 1.00 89.88 181 CYS A CA 1
ATOM 1372 C C . CYS A 1 181 ? 3.448 7.393 -7.000 1.00 89.88 181 CYS A C 1
ATOM 1374 O O . CYS A 1 181 ? 3.594 6.177 -6.904 1.00 89.88 181 CYS A O 1
ATOM 1376 N N . THR A 1 182 ? 3.984 8.077 -8.011 1.00 91.88 182 THR A N 1
ATOM 1377 C CA . THR A 1 182 ? 4.780 7.448 -9.077 1.00 91.88 182 THR A CA 1
ATOM 1378 C C . THR A 1 182 ? 6.190 7.089 -8.612 1.00 91.88 182 THR A C 1
ATOM 1380 O O . THR A 1 182 ? 6.674 6.016 -8.956 1.00 91.88 182 THR A O 1
ATOM 1383 N N . GLY A 1 183 ? 6.825 7.932 -7.789 1.00 92.31 183 GLY A N 1
ATOM 1384 C CA . GLY A 1 183 ? 8.126 7.642 -7.174 1.00 92.31 183 GLY A CA 1
ATOM 1385 C C . GLY A 1 183 ? 8.065 6.409 -6.274 1.00 92.31 183 GLY A C 1
ATOM 1386 O O . GLY A 1 183 ? 8.759 5.431 -6.515 1.00 92.31 183 GLY A O 1
ATOM 1387 N N . HIS A 1 184 ? 7.131 6.389 -5.327 1.00 93.81 184 HIS A N 1
ATOM 1388 C CA . HIS A 1 184 ? 6.948 5.283 -4.387 1.00 93.81 184 HIS A CA 1
ATOM 1389 C C . HIS A 1 184 ? 6.626 3.950 -5.075 1.00 93.81 184 HIS A C 1
ATOM 1391 O O . HIS A 1 184 ? 7.172 2.907 -4.727 1.00 93.81 184 HIS A O 1
ATOM 1397 N N . THR A 1 185 ? 5.764 3.957 -6.097 1.00 96.25 185 T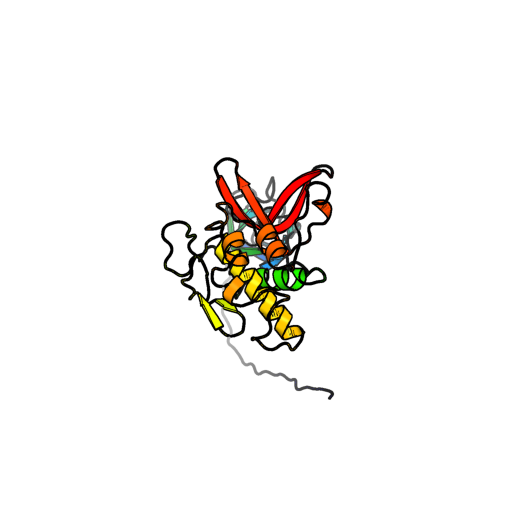HR A N 1
ATOM 1398 C CA . THR A 1 185 ? 5.496 2.730 -6.866 1.00 96.25 185 THR A CA 1
ATOM 1399 C C . THR A 1 185 ? 6.725 2.269 -7.656 1.00 96.25 185 THR A C 1
ATOM 1401 O O . THR A 1 185 ? 6.957 1.065 -7.746 1.00 96.25 185 THR A O 1
ATOM 1404 N N . LEU A 1 186 ? 7.554 3.188 -8.167 1.00 95.81 186 LEU A N 1
ATOM 1405 C CA . LEU A 1 186 ? 8.826 2.835 -8.803 1.00 95.81 186 LEU A CA 1
ATOM 1406 C C . LEU A 1 186 ? 9.825 2.251 -7.793 1.00 95.81 186 LEU A C 1
ATOM 1408 O O . LEU A 1 186 ? 10.469 1.248 -8.087 1.00 95.81 186 LEU A O 1
ATOM 1412 N N . GLU A 1 187 ? 9.920 2.831 -6.597 1.00 95.81 187 GLU A N 1
ATOM 1413 C CA . GLU A 1 187 ? 10.751 2.322 -5.500 1.00 95.81 187 GLU A CA 1
ATOM 1414 C C . GLU A 1 187 ? 10.372 0.878 -5.147 1.00 95.81 187 GLU A C 1
ATOM 1416 O O . GLU A 1 187 ? 11.231 -0.004 -5.085 1.00 95.81 187 GLU A O 1
ATOM 1421 N N . VAL A 1 188 ? 9.070 0.603 -5.012 1.00 96.94 188 VAL A N 1
ATOM 1422 C CA . VAL A 1 188 ? 8.563 -0.753 -4.772 1.00 96.94 188 VAL A CA 1
ATOM 1423 C C . VAL A 1 188 ? 8.913 -1.704 -5.920 1.00 96.94 188 VAL A C 1
ATOM 1425 O O . VAL A 1 188 ? 9.308 -2.844 -5.664 1.00 96.94 188 VAL A O 1
ATOM 1428 N N . PHE A 1 189 ? 8.784 -1.264 -7.175 1.00 97.75 189 PHE A N 1
ATOM 1429 C CA . PHE A 1 189 ? 9.163 -2.070 -8.337 1.00 97.75 189 PHE A CA 1
ATOM 1430 C C . PHE A 1 189 ? 10.652 -2.439 -8.312 1.00 97.75 189 PHE A C 1
ATOM 1432 O O . PHE A 1 189 ? 10.991 -3.615 -8.445 1.00 97.75 189 PHE A O 1
ATOM 1439 N N . LEU A 1 190 ? 11.538 -1.466 -8.098 1.00 96.69 190 LEU A N 1
ATOM 1440 C CA . LEU A 1 190 ? 12.986 -1.685 -8.114 1.00 96.69 190 LEU A CA 1
ATOM 1441 C C . LEU A 1 190 ? 13.449 -2.553 -6.937 1.00 96.69 190 LEU A C 1
ATOM 1443 O O . LEU A 1 190 ? 14.269 -3.456 -7.118 1.00 96.69 190 LEU A O 1
ATOM 1447 N N . GLU A 1 191 ? 12.855 -2.385 -5.756 1.00 96.25 191 GLU A N 1
ATOM 1448 C CA . GLU A 1 191 ? 13.096 -3.289 -4.629 1.00 96.25 191 GLU A CA 1
ATOM 1449 C C . GLU A 1 191 ? 12.590 -4.715 -4.928 1.00 96.25 191 GLU A C 1
ATOM 1451 O O . GLU A 1 191 ? 13.250 -5.700 -4.581 1.00 96.25 191 GLU A O 1
ATOM 1456 N N . ALA A 1 192 ? 11.458 -4.865 -5.626 1.00 96.81 192 ALA A N 1
ATOM 1457 C CA . ALA A 1 192 ? 10.963 -6.175 -6.052 1.00 96.81 192 ALA A CA 1
ATOM 1458 C C . ALA A 1 192 ? 11.909 -6.839 -7.065 1.00 96.81 192 ALA A C 1
ATOM 1460 O O . ALA A 1 192 ? 12.179 -8.038 -6.949 1.00 96.81 192 ALA A O 1
ATOM 1461 N N . VAL A 1 193 ? 12.472 -6.066 -8.001 1.00 96.00 193 VAL A N 1
ATOM 1462 C CA . VAL A 1 193 ? 13.529 -6.523 -8.916 1.00 96.00 193 VAL A CA 1
ATOM 1463 C C . VAL A 1 193 ? 14.757 -6.995 -8.141 1.00 96.00 193 VAL A C 1
ATOM 1465 O O . VAL A 1 193 ? 15.244 -8.099 -8.391 1.00 96.00 193 VAL A O 1
ATOM 1468 N N . ARG A 1 194 ? 15.220 -6.227 -7.149 1.00 94.38 194 ARG A N 1
ATOM 1469 C CA . ARG A 1 194 ? 16.373 -6.601 -6.316 1.00 94.38 194 ARG A CA 1
ATOM 1470 C C . ARG A 1 194 ? 16.136 -7.918 -5.573 1.00 94.38 194 ARG A C 1
ATOM 1472 O O . ARG A 1 194 ? 16.989 -8.806 -5.589 1.00 94.38 194 ARG A O 1
ATOM 1479 N N . ARG A 1 195 ? 14.954 -8.095 -4.968 1.00 93.50 195 ARG A N 1
ATOM 1480 C CA . ARG A 1 195 ? 14.575 -9.350 -4.288 1.00 93.50 195 ARG A CA 1
ATOM 1481 C C . ARG A 1 195 ? 14.465 -10.526 -5.265 1.00 93.50 195 ARG A C 1
ATOM 1483 O O . ARG A 1 195 ? 14.905 -11.630 -4.939 1.00 93.50 195 ARG A O 1
ATOM 1490 N N . TRP A 1 196 ? 13.916 -10.299 -6.458 1.00 94.38 196 TRP A N 1
ATOM 1491 C CA . TRP A 1 196 ? 13.846 -11.299 -7.527 1.00 94.38 196 TRP A CA 1
ATOM 1492 C C . TRP A 1 196 ? 15.238 -11.752 -7.982 1.00 94.38 196 TRP A C 1
ATOM 1494 O O . TRP A 1 196 ? 15.479 -12.959 -8.098 1.00 94.38 196 TRP A O 1
ATOM 1504 N N . ALA A 1 197 ? 16.160 -10.807 -8.181 1.00 92.38 197 ALA A N 1
ATOM 1505 C CA . ALA A 1 197 ? 17.534 -11.079 -8.590 1.00 92.38 197 ALA A CA 1
ATOM 1506 C C . ALA A 1 197 ? 18.270 -11.906 -7.525 1.00 92.38 197 ALA A C 1
ATOM 1508 O O . ALA A 1 197 ? 18.847 -12.951 -7.839 1.00 92.38 197 ALA A O 1
ATOM 1509 N N . ALA A 1 198 ? 18.144 -11.512 -6.253 1.00 90.69 198 ALA A N 1
ATOM 1510 C CA . ALA A 1 198 ? 18.763 -12.199 -5.123 1.00 90.69 198 ALA A CA 1
ATOM 1511 C C . ALA A 1 198 ? 18.326 -13.672 -5.008 1.00 90.69 198 ALA A C 1
ATOM 1513 O O . ALA A 1 198 ? 19.167 -14.557 -4.847 1.00 90.69 198 ALA A O 1
ATOM 1514 N N . VAL A 1 199 ? 17.028 -13.971 -5.154 1.00 89.75 199 VAL A N 1
ATOM 1515 C CA . VAL A 1 199 ? 16.515 -15.358 -5.104 1.00 89.75 199 VAL A CA 1
ATOM 1516 C C . VAL A 1 199 ? 17.025 -16.211 -6.271 1.00 89.75 199 VAL A C 1
ATOM 1518 O O . VAL A 1 199 ? 17.134 -17.431 -6.146 1.00 89.75 199 VAL A O 1
ATOM 1521 N N . ARG A 1 200 ? 17.370 -15.588 -7.400 1.00 89.62 200 ARG A N 1
ATOM 1522 C CA . ARG A 1 200 ? 17.927 -16.269 -8.578 1.00 89.62 200 ARG A CA 1
ATOM 1523 C C . ARG A 1 200 ? 19.451 -16.358 -8.571 1.00 89.62 200 ARG A C 1
ATOM 1525 O O . ARG A 1 200 ? 20.012 -16.931 -9.501 1.00 89.62 200 ARG A O 1
ATOM 1532 N N . GLY A 1 201 ? 20.112 -15.818 -7.546 1.00 90.38 201 GLY A N 1
ATOM 1533 C CA . GLY A 1 201 ? 21.570 -15.737 -7.493 1.00 90.38 201 GLY A CA 1
ATOM 1534 C C . GLY A 1 201 ? 22.161 -14.855 -8.597 1.00 90.38 201 GLY A C 1
ATOM 1535 O O . GLY A 1 201 ? 23.312 -15.061 -8.976 1.00 90.38 201 GLY A O 1
ATOM 1536 N N . LEU A 1 202 ? 21.375 -13.917 -9.134 1.00 88.12 202 LEU A N 1
ATOM 1537 C CA . LEU A 1 202 ? 21.866 -12.904 -10.063 1.00 88.12 202 LEU A CA 1
ATOM 1538 C C . LEU A 1 202 ? 22.615 -11.831 -9.268 1.00 88.12 202 LEU A C 1
ATOM 1540 O O . LEU A 1 202 ? 22.220 -11.487 -8.152 1.00 88.12 202 LEU A O 1
ATOM 1544 N N . GLY A 1 203 ? 23.713 -11.329 -9.833 1.00 80.19 203 GLY A N 1
ATOM 1545 C CA . GLY A 1 203 ? 24.437 -10.206 -9.247 1.00 80.19 203 GLY A CA 1
ATOM 1546 C C . GLY A 1 203 ? 23.595 -8.932 -9.287 1.00 80.19 203 GLY A C 1
ATOM 1547 O O . GLY A 1 203 ? 22.735 -8.781 -10.150 1.00 80.19 203 GLY A O 1
ATOM 1548 N N . GLU A 1 204 ? 23.877 -7.991 -8.386 1.00 77.44 204 GLU A N 1
ATOM 1549 C CA . GLU A 1 204 ? 23.150 -6.713 -8.304 1.00 77.44 204 GLU A CA 1
ATOM 1550 C C . GLU A 1 204 ? 23.271 -5.850 -9.566 1.00 77.44 204 GLU A C 1
ATOM 1552 O O . GLU A 1 204 ? 22.502 -4.911 -9.705 1.00 77.44 204 GLU A O 1
ATOM 1557 N N . VAL A 1 205 ? 24.201 -6.181 -10.471 1.00 82.75 205 VAL A N 1
ATOM 1558 C CA . VAL A 1 205 ? 24.486 -5.489 -11.740 1.00 82.75 205 VAL A CA 1
ATOM 1559 C C . VAL A 1 205 ? 23.700 -6.034 -12.939 1.00 82.75 205 VAL A C 1
ATOM 1561 O O . VAL A 1 205 ? 23.682 -5.409 -13.998 1.00 82.75 205 VAL A O 1
ATOM 1564 N N . GLU A 1 206 ? 23.060 -7.199 -12.811 1.00 87.12 206 GLU A N 1
ATOM 1565 C CA . GLU A 1 206 ? 22.345 -7.828 -13.928 1.00 87.12 206 GLU A CA 1
ATOM 1566 C C . GLU A 1 206 ? 21.016 -7.103 -14.213 1.00 87.12 206 GLU A C 1
ATOM 1568 O O . GLU A 1 206 ? 20.273 -6.803 -13.272 1.00 87.12 206 GLU A O 1
ATOM 1573 N N . PRO A 1 207 ? 20.681 -6.820 -15.487 1.00 88.69 207 PRO A N 1
ATOM 1574 C CA . PRO A 1 207 ? 19.440 -6.137 -15.835 1.00 88.69 207 PRO A CA 1
ATOM 1575 C C . PRO A 1 207 ? 18.213 -7.036 -15.635 1.00 88.69 207 PRO A C 1
ATOM 1577 O O . PRO A 1 207 ? 18.254 -8.260 -15.801 1.00 88.69 207 PRO A O 1
ATOM 1580 N N . PHE A 1 208 ? 17.073 -6.416 -15.334 1.00 92.38 208 PHE A N 1
ATOM 1581 C CA . PHE A 1 208 ? 15.778 -7.085 -15.344 1.00 92.38 208 PHE A CA 1
ATOM 1582 C C . PHE A 1 208 ? 15.196 -7.100 -16.760 1.00 92.38 208 PHE A C 1
ATOM 1584 O O . PHE A 1 208 ? 14.572 -6.139 -17.204 1.00 92.38 208 PHE A O 1
ATOM 1591 N N . GLY A 1 209 ? 15.410 -8.199 -17.485 1.00 88.88 209 GLY A N 1
ATOM 1592 C CA . GLY A 1 209 ? 15.036 -8.274 -18.900 1.00 88.88 209 GLY A CA 1
ATOM 1593 C C . GLY A 1 209 ? 15.909 -7.339 -19.737 1.00 88.88 209 GLY A C 1
ATOM 1594 O O . GLY A 1 209 ? 17.131 -7.398 -19.637 1.00 88.88 209 GLY A O 1
ATOM 1595 N N . GLU A 1 210 ? 15.286 -6.480 -20.545 1.00 88.06 210 GLU A N 1
ATOM 1596 C CA . GLU A 1 210 ? 15.979 -5.467 -21.359 1.00 88.06 210 GLU A CA 1
ATOM 1597 C C . GLU A 1 210 ? 16.106 -4.110 -20.643 1.00 88.06 210 GLU A C 1
ATOM 1599 O O . GLU A 1 210 ? 16.620 -3.150 -21.212 1.00 88.06 210 GLU A O 1
ATOM 1604 N N . LEU A 1 211 ? 15.654 -4.016 -19.387 1.00 92.88 211 LEU A N 1
ATOM 1605 C CA . LEU A 1 211 ? 15.694 -2.780 -18.617 1.00 92.88 211 LEU A CA 1
ATOM 1606 C C . LEU A 1 211 ? 17.125 -2.488 -18.147 1.00 92.88 211 LEU A C 1
ATOM 1608 O O . LEU A 1 211 ? 17.612 -3.100 -17.198 1.00 92.88 211 LEU A O 1
ATOM 1612 N N . ASP A 1 212 ? 17.803 -1.542 -18.784 1.00 91.12 212 ASP A N 1
ATOM 1613 C CA . ASP A 1 212 ? 19.131 -1.083 -18.369 1.00 91.12 212 ASP A CA 1
ATOM 1614 C C . ASP A 1 212 ? 19.073 0.147 -17.447 1.00 91.12 212 ASP A C 1
ATOM 1616 O O . ASP A 1 212 ? 18.025 0.768 -17.241 1.00 91.12 212 ASP A O 1
ATOM 1620 N N . PHE A 1 213 ? 20.217 0.493 -16.857 1.00 92.94 213 PHE A N 1
ATOM 1621 C CA . PHE A 1 213 ? 20.334 1.631 -15.954 1.00 92.94 213 PHE A CA 1
ATOM 1622 C C . PHE A 1 213 ? 19.877 2.944 -16.589 1.00 92.94 213 PHE A C 1
ATOM 1624 O O . PHE A 1 213 ? 19.136 3.686 -15.954 1.00 92.94 213 PHE A O 1
ATOM 1631 N N . GLY A 1 214 ? 20.241 3.212 -17.846 1.00 93.38 214 GLY A N 1
ATOM 1632 C CA . GLY A 1 214 ? 19.839 4.435 -18.548 1.00 93.38 214 GLY A CA 1
ATOM 1633 C C . GLY A 1 214 ? 18.326 4.537 -18.760 1.00 93.38 214 GLY A C 1
ATOM 1634 O O . GLY A 1 214 ? 17.751 5.620 -18.648 1.00 93.38 214 GLY A O 1
ATOM 1635 N N . SER A 1 215 ? 17.659 3.409 -18.999 1.00 93.88 215 SER A N 1
ATOM 1636 C CA . SER A 1 215 ? 16.203 3.334 -19.139 1.00 93.88 215 SER A CA 1
ATOM 1637 C C . SER A 1 215 ? 15.489 3.729 -17.846 1.00 93.88 215 SER A C 1
ATOM 1639 O O . SER A 1 215 ? 14.498 4.464 -17.886 1.00 93.88 215 SER A O 1
ATOM 1641 N N . VAL A 1 216 ? 16.019 3.294 -16.698 1.00 93.69 216 VAL A N 1
ATOM 1642 C CA . VAL A 1 216 ? 15.504 3.672 -15.373 1.00 93.69 216 VAL A CA 1
ATOM 1643 C C . VAL A 1 216 ? 15.951 5.085 -14.979 1.00 93.69 216 VAL A C 1
ATOM 1645 O O . VAL A 1 216 ? 15.181 5.829 -14.381 1.00 93.69 216 VAL A O 1
ATOM 1648 N N . GLN A 1 217 ? 17.155 5.509 -15.361 1.00 92.81 217 GLN A N 1
ATOM 1649 C CA . GLN A 1 217 ? 17.722 6.821 -15.052 1.00 92.81 217 GLN A CA 1
ATOM 1650 C C . GLN A 1 217 ? 17.335 7.874 -16.104 1.00 92.81 217 GLN A C 1
ATOM 1652 O O . GLN A 1 217 ? 18.173 8.441 -16.802 1.00 92.81 217 GLN A O 1
ATOM 1657 N N . GLY A 1 218 ? 16.041 8.171 -16.219 1.00 90.94 218 GLY A N 1
ATOM 1658 C CA . GLY A 1 218 ? 15.568 9.252 -17.094 1.00 90.94 218 GLY A CA 1
ATOM 1659 C C . GLY A 1 218 ? 15.250 8.848 -18.536 1.00 90.94 218 GLY A C 1
ATOM 1660 O O . GLY A 1 218 ? 14.776 9.693 -19.302 1.00 90.94 218 GLY A O 1
ATOM 1661 N N . GLY A 1 219 ? 15.484 7.589 -18.914 1.00 94.56 219 GLY A N 1
ATOM 1662 C CA . GLY A 1 219 ? 15.126 7.042 -20.221 1.00 94.56 219 GLY A CA 1
ATOM 1663 C C . GLY A 1 219 ? 13.618 6.871 -20.437 1.00 94.56 219 GLY A C 1
ATOM 1664 O O . GLY A 1 219 ? 12.791 7.335 -19.651 1.00 94.56 219 GLY A O 1
ATOM 1665 N N . GLU A 1 220 ? 13.255 6.213 -21.539 1.00 95.62 220 GLU A N 1
ATOM 1666 C CA . GLU A 1 220 ? 11.861 6.042 -21.982 1.00 95.62 220 GLU A CA 1
ATOM 1667 C C . GLU A 1 220 ? 10.984 5.346 -20.930 1.00 95.62 220 GLU A C 1
ATOM 1669 O O . GLU A 1 220 ? 9.907 5.850 -20.606 1.00 95.62 220 GLU A O 1
ATOM 1674 N N . PHE A 1 221 ? 11.486 4.270 -20.310 1.00 96.69 221 PHE A N 1
ATOM 1675 C CA . PHE A 1 221 ? 10.805 3.584 -19.208 1.00 96.69 221 PHE A CA 1
ATOM 1676 C C . PHE A 1 221 ? 10.444 4.557 -18.075 1.00 96.69 221 PHE A C 1
ATOM 1678 O O . PHE A 1 221 ? 9.288 4.655 -17.661 1.00 96.69 221 PHE A O 1
ATOM 1685 N N . TYR A 1 222 ? 11.422 5.323 -17.590 1.00 95.31 222 TYR A N 1
ATOM 1686 C CA . TYR A 1 222 ? 11.215 6.248 -16.480 1.00 95.31 222 TYR A CA 1
ATOM 1687 C C . TYR A 1 222 ? 10.299 7.423 -16.840 1.00 95.31 222 TYR A C 1
ATOM 1689 O O . TYR A 1 222 ? 9.457 7.824 -16.035 1.00 95.31 222 TYR A O 1
ATOM 1697 N N . GLN A 1 223 ? 10.418 7.952 -18.057 1.00 94.75 223 GLN A N 1
ATOM 1698 C CA . GLN A 1 223 ? 9.547 9.018 -18.552 1.00 94.75 223 GLN A CA 1
ATOM 1699 C C . GLN A 1 223 ? 8.083 8.570 -18.634 1.00 94.75 223 GLN A C 1
ATOM 1701 O O . GLN A 1 223 ? 7.196 9.308 -18.196 1.00 94.75 223 GLN A O 1
ATOM 1706 N N . HIS A 1 224 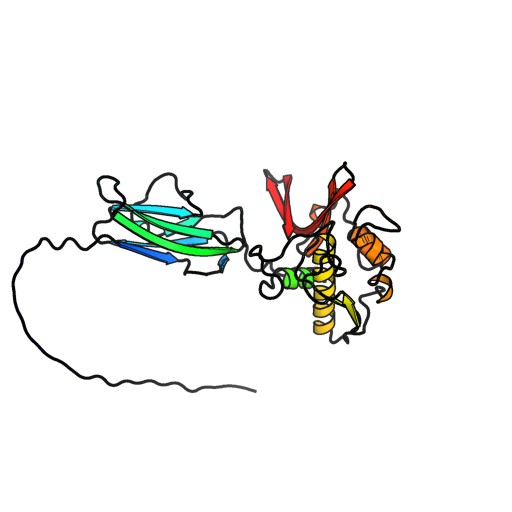? 7.825 7.342 -19.101 1.00 95.56 224 HIS A N 1
ATOM 1707 C CA . HIS A 1 224 ? 6.495 6.738 -19.031 1.00 95.56 224 HIS A CA 1
ATOM 1708 C C . HIS A 1 224 ? 6.013 6.563 -17.594 1.00 95.56 224 HIS A C 1
ATOM 1710 O O . HIS A 1 224 ? 4.881 6.938 -17.283 1.00 95.56 224 HIS A O 1
ATOM 1716 N N . TRP A 1 225 ? 6.865 6.049 -16.706 1.00 94.69 225 TRP A N 1
ATOM 1717 C CA . TRP A 1 225 ? 6.494 5.801 -15.314 1.00 94.69 225 TRP A CA 1
ATOM 1718 C C . TRP A 1 225 ? 6.090 7.082 -14.579 1.00 94.69 225 TRP A C 1
ATOM 1720 O O . TRP A 1 225 ? 5.097 7.109 -13.853 1.00 94.69 225 TRP A O 1
ATOM 1730 N N . GLN A 1 226 ? 6.855 8.155 -14.774 1.00 90.25 226 GLN A N 1
ATOM 1731 C CA . GLN A 1 226 ? 6.660 9.426 -14.080 1.00 90.25 226 GLN A CA 1
ATOM 1732 C C . GLN A 1 226 ? 5.664 10.359 -14.777 1.00 90.25 226 GLN A C 1
ATOM 1734 O O . GLN A 1 226 ? 5.131 11.264 -14.136 1.00 90.25 226 GLN A O 1
ATOM 1739 N N . GLY A 1 227 ? 5.390 10.155 -16.068 1.00 89.62 227 GLY A N 1
ATOM 1740 C CA . GLY A 1 227 ? 4.470 10.999 -16.827 1.00 89.62 227 GLY A CA 1
ATOM 1741 C C . GLY A 1 227 ? 5.057 12.359 -17.195 1.00 89.62 227 GLY A C 1
ATOM 1742 O O . GLY A 1 227 ? 4.394 13.380 -17.019 1.00 89.62 227 GLY A O 1
ATOM 1743 N N . TYR A 1 228 ? 6.299 12.384 -17.678 1.00 87.94 228 TYR A N 1
ATOM 1744 C CA . TYR A 1 228 ? 6.927 13.588 -18.229 1.00 87.94 228 TYR A CA 1
ATOM 1745 C C . TYR A 1 228 ? 7.715 13.267 -19.508 1.00 87.94 228 TYR A C 1
ATOM 1747 O O . TYR A 1 228 ? 7.998 12.108 -19.806 1.00 87.94 228 TYR A O 1
ATOM 1755 N N . GLY A 1 229 ? 8.112 14.299 -20.258 1.00 90.62 229 GLY A N 1
ATOM 1756 C CA . GLY A 1 229 ? 8.952 14.138 -21.446 1.00 90.62 229 GLY A CA 1
ATOM 1757 C C . GLY A 1 229 ? 8.154 13.605 -22.633 1.00 90.62 229 GLY A C 1
ATOM 1758 O O . GLY A 1 229 ? 7.361 14.342 -23.214 1.00 90.62 229 GLY A O 1
ATOM 1759 N N . ILE A 1 230 ? 8.364 12.340 -23.003 1.00 91.62 230 ILE A N 1
ATOM 1760 C CA . ILE A 1 230 ? 7.646 11.681 -24.114 1.00 91.62 230 ILE A CA 1
ATOM 1761 C C . ILE A 1 230 ? 6.140 11.491 -23.860 1.00 91.62 230 ILE A C 1
ATOM 1763 O O . ILE A 1 230 ? 5.381 11.229 -24.791 1.00 91.62 230 ILE A O 1
ATOM 1767 N N . THR A 1 231 ? 5.701 11.633 -22.610 1.00 88.56 231 THR A N 1
ATOM 1768 C CA . THR A 1 231 ? 4.296 11.603 -22.195 1.00 88.56 231 THR A CA 1
ATOM 1769 C C . THR A 1 231 ? 4.034 12.707 -21.169 1.00 88.56 231 THR A C 1
ATOM 1771 O O . THR A 1 231 ? 4.954 13.190 -20.518 1.00 88.56 231 THR A O 1
ATOM 1774 N N . ASN A 1 232 ? 2.770 13.097 -21.005 1.00 87.50 232 ASN A N 1
ATOM 1775 C CA . ASN A 1 232 ? 2.320 13.988 -19.927 1.00 87.50 232 ASN A CA 1
ATOM 1776 C C . ASN A 1 232 ? 1.456 13.250 -18.888 1.00 87.50 232 ASN A C 1
ATOM 1778 O O . ASN A 1 232 ? 0.906 13.872 -17.981 1.00 87.50 232 ASN A O 1
ATOM 1782 N N . GLU A 1 233 ? 1.303 11.935 -19.046 1.00 88.69 233 GLU A N 1
ATOM 1783 C CA . GLU A 1 233 ? 0.527 11.066 -18.168 1.00 88.69 233 GLU A CA 1
ATOM 1784 C C . GLU A 1 233 ? 1.386 9.880 -17.734 1.00 88.69 233 GLU A C 1
ATOM 1786 O O . GLU A 1 233 ? 2.000 9.204 -18.564 1.00 88.69 233 GLU A O 1
ATOM 1791 N N . ALA A 1 234 ? 1.431 9.647 -16.422 1.00 91.06 234 ALA A N 1
ATOM 1792 C CA . ALA A 1 234 ? 2.147 8.528 -15.828 1.00 91.06 234 ALA A CA 1
ATOM 1793 C C . ALA A 1 234 ? 1.445 7.207 -16.159 1.00 91.06 234 ALA A C 1
ATOM 1795 O O . ALA A 1 234 ? 0.241 7.067 -15.930 1.00 91.06 234 ALA A O 1
ATOM 1796 N N . SER A 1 235 ? 2.206 6.233 -16.653 1.00 93.94 235 SER A N 1
ATOM 1797 C CA . SER A 1 235 ? 1.720 4.904 -17.010 1.00 93.94 235 SER A CA 1
ATOM 1798 C C . SER A 1 235 ? 2.809 3.855 -16.788 1.00 93.94 235 SER A C 1
ATOM 1800 O O . SER A 1 235 ? 3.730 3.716 -17.593 1.00 93.94 235 SER A O 1
ATOM 1802 N N . ALA A 1 236 ? 2.681 3.080 -15.708 1.00 95.25 236 ALA A N 1
ATOM 1803 C CA . ALA A 1 236 ? 3.544 1.929 -15.449 1.00 95.25 236 ALA A CA 1
ATOM 1804 C C . ALA A 1 236 ? 3.368 0.856 -16.535 1.00 95.25 236 ALA A C 1
ATOM 1806 O O . ALA A 1 236 ? 4.335 0.217 -16.931 1.00 95.25 236 ALA A O 1
ATOM 1807 N N . ALA A 1 237 ? 2.155 0.707 -17.081 1.00 94.69 237 ALA A N 1
ATOM 1808 C CA . ALA A 1 237 ? 1.899 -0.201 -18.195 1.00 94.69 237 ALA A CA 1
ATOM 1809 C C . ALA A 1 237 ? 2.703 0.190 -19.447 1.00 94.69 237 ALA A C 1
ATOM 1811 O O . ALA A 1 237 ? 3.383 -0.660 -20.014 1.00 94.69 237 ALA A O 1
ATOM 1812 N N . ALA A 1 238 ? 2.696 1.475 -19.827 1.00 95.19 238 ALA A N 1
ATOM 1813 C CA . ALA A 1 238 ? 3.481 1.953 -20.967 1.00 95.19 238 ALA A CA 1
ATOM 1814 C C . ALA A 1 238 ? 4.990 1.809 -20.721 1.00 95.19 238 ALA A C 1
ATOM 1816 O O . ALA A 1 238 ? 5.719 1.436 -21.632 1.00 95.19 238 ALA A O 1
ATOM 1817 N N . ALA A 1 239 ? 5.450 2.039 -19.485 1.00 96.62 239 ALA A N 1
ATOM 1818 C CA . ALA A 1 239 ? 6.842 1.810 -19.109 1.00 96.62 239 ALA A CA 1
ATOM 1819 C C . ALA A 1 239 ? 7.229 0.327 -19.264 1.00 96.62 239 ALA A C 1
ATOM 1821 O O . ALA A 1 239 ? 8.243 -0.002 -19.873 1.00 96.62 239 ALA A O 1
ATOM 1822 N N . PHE A 1 240 ? 6.405 -0.596 -18.763 1.00 96.94 240 PHE A N 1
ATOM 1823 C CA . PHE A 1 240 ? 6.669 -2.026 -18.910 1.00 96.94 240 PHE A CA 1
ATOM 1824 C C . PHE A 1 240 ? 6.666 -2.491 -20.365 1.00 96.94 240 PHE A C 1
ATOM 1826 O O . PHE A 1 240 ? 7.513 -3.305 -20.737 1.00 96.94 240 PHE A O 1
ATOM 1833 N N . GLU A 1 241 ? 5.745 -1.977 -21.178 1.00 95.62 241 GLU A N 1
ATOM 1834 C CA . GLU A 1 241 ? 5.673 -2.276 -22.608 1.00 95.62 241 GLU A CA 1
ATOM 1835 C C . GLU A 1 241 ? 6.891 -1.726 -23.358 1.00 95.62 241 GLU A C 1
ATOM 1837 O O . GLU A 1 241 ? 7.482 -2.453 -24.156 1.00 95.62 241 GLU A O 1
ATOM 1842 N N . SER A 1 242 ? 7.324 -0.494 -23.058 1.00 94.94 242 SER A N 1
ATOM 1843 C CA . SER A 1 242 ? 8.497 0.117 -23.696 1.00 94.94 242 SER A CA 1
ATOM 1844 C C . SER A 1 242 ? 9.795 -0.630 -23.381 1.00 94.94 242 SER A C 1
ATOM 1846 O O . SER A 1 242 ? 10.717 -0.626 -24.188 1.00 94.94 242 SER A O 1
ATOM 1848 N N . ALA A 1 243 ? 9.870 -1.279 -22.215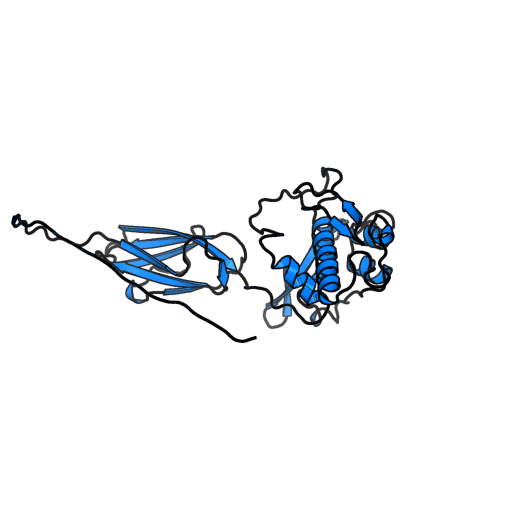 1.00 94.75 243 ALA A N 1
ATOM 1849 C CA . ALA A 1 243 ? 11.010 -2.097 -21.801 1.00 94.75 243 ALA A CA 1
ATOM 1850 C C . ALA A 1 243 ? 10.844 -3.601 -22.108 1.00 94.75 243 ALA A C 1
ATOM 1852 O O . ALA A 1 243 ? 11.706 -4.394 -21.736 1.00 94.75 243 ALA A O 1
ATOM 1853 N N . GLY A 1 244 ? 9.740 -4.024 -22.736 1.00 95.19 244 GLY A N 1
ATOM 1854 C CA . GLY A 1 244 ? 9.502 -5.431 -23.084 1.00 95.19 244 GLY A CA 1
ATOM 1855 C C . GLY A 1 244 ? 9.351 -6.382 -21.885 1.00 95.19 244 GLY A C 1
ATOM 1856 O O . GLY A 1 244 ? 9.516 -7.593 -22.036 1.00 95.19 244 GLY A O 1
ATOM 1857 N N . ILE A 1 245 ? 9.041 -5.861 -20.692 1.00 94.38 245 ILE A N 1
ATOM 1858 C CA . ILE A 1 245 ? 8.983 -6.621 -19.425 1.00 94.38 245 ILE A CA 1
ATOM 1859 C C . ILE A 1 245 ? 7.565 -6.790 -18.866 1.00 94.38 245 ILE A C 1
ATOM 1861 O O . ILE A 1 245 ? 7.381 -7.371 -17.796 1.00 94.38 245 ILE A O 1
ATOM 1865 N N . GLY A 1 246 ? 6.551 -6.313 -19.584 1.00 94.19 246 GLY A N 1
ATOM 1866 C CA . GLY A 1 246 ? 5.151 -6.479 -19.212 1.00 94.19 246 GLY A CA 1
ATOM 1867 C C . GLY A 1 246 ? 4.200 -6.018 -20.311 1.00 94.19 246 GLY A C 1
ATOM 1868 O O . GLY A 1 246 ? 4.619 -5.707 -21.424 1.00 94.19 246 GLY A O 1
ATOM 1869 N N . PHE A 1 247 ? 2.908 -6.022 -19.996 1.00 94.00 247 PHE A N 1
ATOM 1870 C CA . PHE A 1 247 ? 1.839 -5.642 -20.915 1.00 94.00 247 PHE A CA 1
ATOM 1871 C C . PHE A 1 247 ? 0.657 -5.041 -20.152 1.00 94.00 247 PHE A C 1
ATOM 1873 O O . PHE A 1 247 ? 0.452 -5.331 -18.971 1.00 94.00 247 PHE A O 1
ATOM 1880 N N . SER A 1 248 ? -0.141 -4.225 -20.834 1.00 95.12 248 SER A N 1
ATOM 1881 C CA . SER A 1 248 ? -1.358 -3.637 -20.282 1.00 95.12 248 SER A CA 1
ATOM 1882 C C . SER A 1 248 ? -2.546 -4.607 -20.303 1.00 95.12 248 SER A C 1
ATOM 1884 O O . SER A 1 248 ? -2.816 -5.280 -21.302 1.00 95.12 248 SER A O 1
ATOM 1886 N N . LEU A 1 249 ? -3.317 -4.640 -19.211 1.00 93.44 249 LEU A N 1
ATOM 1887 C CA . LEU A 1 249 ? -4.602 -5.340 -19.158 1.00 93.44 249 LEU A CA 1
ATOM 1888 C C . LEU A 1 249 ? -5.733 -4.433 -19.658 1.00 93.44 249 LEU A C 1
ATOM 1890 O O . LEU A 1 249 ? -6.101 -3.446 -19.017 1.00 93.44 249 LEU A O 1
ATOM 1894 N N . GLY A 1 250 ? -6.344 -4.814 -20.781 1.00 89.62 250 GLY A N 1
ATOM 1895 C CA . GLY A 1 250 ? -7.549 -4.156 -21.290 1.00 89.62 250 GLY A CA 1
ATOM 1896 C C . GLY A 1 250 ? -8.796 -4.418 -20.423 1.00 89.62 250 GLY A C 1
ATOM 1897 O O . GLY A 1 250 ? -8.806 -5.379 -19.646 1.00 89.62 250 GLY A O 1
ATOM 1898 N N . PRO A 1 251 ? -9.878 -3.623 -20.578 1.00 87.31 251 PRO A N 1
ATOM 1899 C CA . PRO A 1 251 ? -11.106 -3.741 -19.778 1.00 87.31 251 PRO A CA 1
ATOM 1900 C C . PRO A 1 251 ? -11.712 -5.150 -19.743 1.00 87.31 251 PRO A C 1
ATOM 1902 O O . PRO A 1 251 ? -12.105 -5.631 -18.681 1.00 87.31 251 PRO A O 1
ATOM 1905 N N . ASP A 1 252 ? -11.700 -5.853 -20.877 1.00 91.12 252 ASP A N 1
ATOM 1906 C CA . ASP A 1 252 ? -12.226 -7.222 -20.995 1.00 91.12 252 ASP A CA 1
ATOM 1907 C C . ASP A 1 252 ? -11.382 -8.265 -20.237 1.00 91.12 252 ASP A C 1
ATOM 1909 O O . ASP A 1 252 ? -11.789 -9.415 -20.083 1.00 91.12 252 ASP A O 1
ATOM 1913 N N . SER A 1 253 ? -10.195 -7.877 -19.762 1.00 92.56 253 SER A N 1
ATOM 1914 C CA . SER A 1 253 ? -9.238 -8.732 -19.052 1.00 92.56 253 SER A CA 1
ATOM 1915 C C . SER A 1 253 ? -8.945 -8.265 -17.626 1.00 92.56 253 SER A C 1
ATOM 1917 O O . SER A 1 253 ? -8.097 -8.852 -16.963 1.00 92.56 253 SER A O 1
ATOM 1919 N N . TRP A 1 254 ? -9.665 -7.274 -17.091 1.00 90.31 254 TRP A N 1
ATOM 1920 C CA . TRP A 1 254 ? -9.458 -6.798 -15.715 1.00 90.31 254 TRP A CA 1
ATOM 1921 C C . TRP A 1 254 ? -9.639 -7.882 -14.649 1.00 90.31 254 TRP A C 1
ATOM 1923 O O . TRP A 1 254 ? -9.004 -7.838 -13.598 1.00 90.31 254 TRP A O 1
ATOM 1933 N N . SER A 1 255 ? -10.449 -8.911 -14.915 1.00 89.19 255 SER A N 1
ATOM 1934 C CA . SER A 1 255 ? -10.567 -10.064 -14.015 1.00 89.19 255 SER A CA 1
ATOM 1935 C C . SER A 1 255 ? -9.273 -10.872 -13.865 1.00 89.19 255 SER A C 1
ATOM 1937 O O . SER A 1 255 ? -9.206 -11.703 -12.966 1.00 89.19 255 SER A O 1
ATOM 1939 N N . GLN A 1 256 ? -8.288 -10.664 -14.743 1.00 91.88 256 GLN A N 1
ATOM 1940 C CA . GLN A 1 256 ? -6.976 -11.308 -14.692 1.00 91.88 256 GLN A CA 1
ATOM 1941 C C . GLN A 1 256 ? -5.978 -10.558 -13.804 1.00 91.88 256 GLN A C 1
ATOM 1943 O O . GLN A 1 256 ? -4.919 -11.110 -13.532 1.00 91.88 256 GLN A O 1
ATOM 1948 N N . ALA A 1 257 ? -6.303 -9.340 -13.351 1.00 93.50 257 ALA A N 1
ATOM 1949 C CA . ALA A 1 257 ? -5.434 -8.591 -12.452 1.00 93.50 257 ALA A CA 1
ATOM 1950 C C . ALA A 1 257 ? -5.192 -9.373 -11.150 1.00 93.50 257 ALA A C 1
ATOM 1952 O O . ALA A 1 257 ? -6.132 -9.901 -10.540 1.00 93.50 257 ALA A O 1
ATOM 1953 N N . VAL A 1 258 ? -3.935 -9.430 -10.720 1.00 92.25 258 VAL A N 1
ATOM 1954 C CA . VAL A 1 258 ? -3.471 -10.135 -9.521 1.00 92.25 258 VAL A CA 1
ATOM 1955 C C . VAL A 1 258 ? -2.767 -9.171 -8.564 1.00 92.25 258 VAL A C 1
ATOM 1957 O O . VAL A 1 258 ? -2.221 -8.156 -9.000 1.00 92.25 258 VAL A O 1
ATOM 1960 N N . PRO A 1 259 ? -2.759 -9.455 -7.245 1.00 92.50 259 PRO A N 1
ATOM 1961 C CA . PRO A 1 259 ? -2.063 -8.611 -6.277 1.00 92.50 259 PRO A CA 1
ATOM 1962 C C . PRO A 1 259 ? -0.621 -8.315 -6.716 1.00 92.50 259 PRO A C 1
ATOM 1964 O O . PRO A 1 259 ? 0.096 -9.228 -7.108 1.00 92.50 259 PRO A O 1
ATOM 1967 N N . GLY A 1 260 ? -0.183 -7.061 -6.650 1.00 95.25 260 GLY A N 1
ATOM 1968 C CA . GLY A 1 260 ? 1.144 -6.648 -7.118 1.00 95.25 260 GLY A CA 1
ATOM 1969 C C . GLY A 1 260 ? 1.192 -6.117 -8.554 1.00 95.25 260 GLY A C 1
ATOM 1970 O O . GLY A 1 260 ? 2.252 -5.658 -8.967 1.00 95.25 260 GLY A O 1
ATOM 1971 N N . ASP A 1 261 ? 0.090 -6.151 -9.311 1.00 97.50 261 ASP A N 1
ATOM 1972 C CA . ASP A 1 261 ? 0.010 -5.419 -10.583 1.00 97.50 261 ASP A CA 1
ATOM 1973 C C . ASP A 1 261 ? 0.057 -3.903 -10.341 1.00 97.50 261 ASP A C 1
ATOM 1975 O O . ASP A 1 261 ? -0.496 -3.400 -9.362 1.00 97.50 261 ASP A O 1
ATOM 1979 N N . PHE A 1 262 ? 0.688 -3.152 -11.243 1.00 97.56 262 PHE A N 1
ATOM 1980 C CA . PHE A 1 262 ? 0.763 -1.691 -11.158 1.00 97.56 262 PHE A CA 1
ATOM 1981 C C . PHE A 1 262 ? -0.414 -1.050 -11.890 1.00 97.56 262 PHE A C 1
ATOM 1983 O O . PHE A 1 262 ? -0.761 -1.448 -13.002 1.00 97.56 262 PHE A O 1
ATOM 1990 N N . VAL A 1 263 ? -1.032 -0.046 -11.269 1.00 95.81 263 VAL A N 1
ATOM 1991 C CA . VAL A 1 263 ? -2.248 0.597 -11.773 1.00 95.81 263 VAL A CA 1
ATOM 1992 C C . VAL A 1 263 ? -2.087 2.111 -11.757 1.00 95.81 263 VAL A C 1
ATOM 1994 O O . VAL A 1 263 ? -1.698 2.703 -10.752 1.00 95.81 263 VAL A O 1
ATOM 1997 N N . ASN A 1 264 ? -2.469 2.756 -12.857 1.00 93.00 264 ASN A N 1
ATOM 1998 C CA . ASN A 1 264 ? -2.578 4.207 -12.948 1.00 93.00 264 ASN A CA 1
ATOM 1999 C C . ASN A 1 264 ? -4.059 4.606 -12.975 1.00 93.00 264 ASN A C 1
ATOM 2001 O O . ASN A 1 264 ? -4.794 4.299 -13.911 1.00 93.00 264 ASN A O 1
ATOM 2005 N N . LEU A 1 265 ? -4.507 5.294 -11.926 1.00 91.19 265 LEU A N 1
ATOM 2006 C CA . LEU A 1 265 ? -5.851 5.856 -11.809 1.00 91.19 265 LEU A CA 1
ATOM 2007 C C . LEU A 1 265 ? -5.877 7.249 -12.444 1.00 91.19 265 LEU A C 1
ATOM 2009 O O . LEU A 1 265 ? -5.686 8.252 -11.753 1.00 91.19 265 LEU A O 1
ATOM 2013 N N . SER A 1 266 ? -6.093 7.318 -13.754 1.00 85.81 266 SER A N 1
ATOM 2014 C CA . SER A 1 266 ? -6.150 8.585 -14.494 1.00 85.81 266 SER A CA 1
ATOM 2015 C C . SER A 1 266 ? -7.513 9.269 -14.362 1.00 85.81 266 SER A C 1
ATOM 2017 O O . SER A 1 266 ? -8.566 8.631 -14.417 1.00 85.81 266 SER A O 1
ATOM 2019 N N . ARG A 1 267 ? -7.509 10.593 -14.195 1.00 83.25 267 ARG A N 1
ATOM 2020 C CA . ARG A 1 267 ? -8.705 11.443 -14.126 1.00 83.25 267 ARG A CA 1
ATOM 2021 C C . ARG A 1 267 ? -8.784 12.314 -15.377 1.00 83.25 267 ARG A C 1
ATOM 2023 O O . ARG A 1 267 ? -7.770 12.760 -15.900 1.00 83.25 267 ARG A O 1
ATOM 2030 N N . GLY A 1 268 ? -10.001 12.643 -15.815 1.00 79.12 268 GLY A N 1
ATOM 2031 C CA . GLY A 1 268 ? -10.234 13.427 -17.042 1.00 79.12 268 GLY A CA 1
ATOM 2032 C C . GLY A 1 268 ? -9.713 14.874 -17.026 1.00 79.12 268 GLY A C 1
ATOM 2033 O O . GLY A 1 268 ? -9.868 15.586 -18.010 1.00 79.12 268 GLY A O 1
ATOM 2034 N N . ASN A 1 269 ? -9.119 15.329 -15.922 1.00 79.62 269 ASN A N 1
ATOM 2035 C CA . ASN A 1 269 ? -8.487 16.641 -15.782 1.00 79.62 269 ASN A CA 1
ATOM 2036 C C . ASN A 1 269 ? -6.948 16.585 -15.884 1.00 79.62 269 ASN A C 1
ATOM 2038 O O . ASN A 1 269 ? -6.292 17.560 -15.521 1.00 79.62 269 ASN A O 1
ATOM 2042 N N . GLY A 1 270 ? -6.381 15.458 -16.327 1.00 73.31 270 GLY A N 1
ATOM 2043 C CA . GLY A 1 270 ? -4.935 15.279 -16.487 1.00 73.31 270 GLY A CA 1
ATOM 2044 C C . GLY A 1 270 ? -4.181 15.036 -15.178 1.00 73.31 270 GLY A C 1
ATOM 2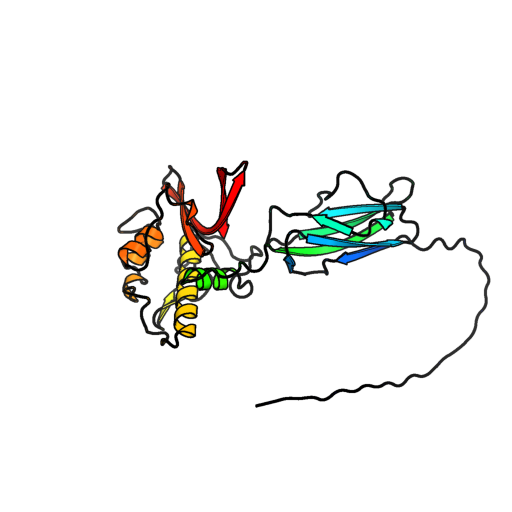045 O O . GLY A 1 270 ? -2.959 15.135 -15.150 1.00 73.31 270 GLY A O 1
ATOM 2046 N N . THR A 1 271 ? -4.880 14.744 -14.075 1.00 79.94 271 THR A N 1
ATOM 2047 C CA . THR A 1 271 ? -4.250 14.259 -12.839 1.00 79.94 271 THR A CA 1
ATOM 2048 C C . THR A 1 271 ? -4.510 12.771 -12.656 1.00 79.94 271 THR A C 1
ATOM 2050 O O . THR A 1 271 ? -5.396 12.197 -13.285 1.00 79.94 271 THR A O 1
ATOM 2053 N N . GLY A 1 272 ? -3.758 12.124 -11.773 1.00 84.56 272 GLY A N 1
ATOM 2054 C CA . GLY A 1 272 ? -3.966 10.712 -11.503 1.00 84.56 272 GLY A CA 1
ATOM 2055 C C . GLY A 1 272 ? -3.314 10.247 -10.216 1.00 84.56 272 GLY A C 1
ATOM 2056 O O . GLY A 1 272 ? -2.900 11.059 -9.385 1.00 84.56 272 GLY A O 1
ATOM 2057 N N . HIS A 1 273 ? -3.270 8.931 -10.046 1.00 91.00 273 HIS A N 1
ATOM 2058 C CA . HIS A 1 273 ? -2.617 8.282 -8.919 1.00 91.00 273 HIS A CA 1
ATOM 2059 C C . HIS A 1 273 ? -2.024 6.946 -9.367 1.00 91.00 273 HIS A C 1
ATOM 2061 O O . HIS A 1 273 ? -2.744 6.129 -9.937 1.00 91.00 273 HIS A O 1
ATOM 2067 N N . ALA A 1 274 ? -0.730 6.738 -9.138 1.00 93.56 274 ALA A N 1
ATOM 2068 C CA . ALA A 1 274 ? -0.097 5.437 -9.325 1.00 93.56 274 ALA A CA 1
ATOM 2069 C C . ALA A 1 274 ? -0.231 4.627 -8.033 1.00 93.56 274 ALA A C 1
ATOM 2071 O O . ALA A 1 274 ? 0.073 5.137 -6.955 1.00 93.56 274 ALA A O 1
ATOM 2072 N N . VAL A 1 275 ? -0.723 3.398 -8.153 1.00 95.38 275 VAL A N 1
ATOM 2073 C CA . VAL A 1 275 ? -1.019 2.498 -7.033 1.00 95.38 275 VAL A CA 1
ATOM 2074 C C . VAL A 1 275 ? -0.644 1.065 -7.396 1.00 95.38 275 VAL A C 1
ATOM 2076 O O . VAL A 1 275 ? -0.467 0.742 -8.573 1.00 95.38 275 VAL A O 1
ATOM 2079 N N . ILE A 1 276 ? -0.562 0.185 -6.401 1.00 96.75 276 ILE A N 1
ATOM 2080 C CA . ILE A 1 276 ? -0.367 -1.253 -6.625 1.00 96.75 276 ILE A CA 1
ATOM 2081 C C . ILE A 1 276 ? -1.664 -1.990 -6.300 1.00 96.75 276 ILE A C 1
ATOM 2083 O O . ILE A 1 276 ? -2.226 -1.856 -5.213 1.00 96.75 276 ILE A O 1
ATOM 2087 N N . PHE A 1 277 ? -2.161 -2.773 -7.253 1.00 95.50 277 PHE A N 1
ATOM 2088 C CA . PHE A 1 277 ? -3.388 -3.541 -7.117 1.00 95.50 277 PHE A CA 1
ATOM 2089 C C . PHE A 1 277 ? -3.271 -4.567 -5.989 1.00 95.50 277 PHE A C 1
ATOM 2091 O O . PHE A 1 277 ? -2.291 -5.307 -5.896 1.00 95.50 277 PHE A O 1
ATOM 2098 N N . VAL A 1 278 ? -4.304 -4.646 -5.148 1.00 90.31 278 VAL A N 1
ATOM 2099 C CA . VAL A 1 278 ? -4.422 -5.670 -4.104 1.00 90.31 278 VAL A CA 1
ATOM 2100 C C . VAL A 1 278 ? -5.579 -6.609 -4.413 1.00 90.31 278 VAL A C 1
ATOM 2102 O O . VAL A 1 278 ? -5.391 -7.819 -4.445 1.00 90.31 278 VAL A O 1
ATOM 2105 N N . SER A 1 279 ? -6.786 -6.085 -4.624 1.00 87.19 279 SER A N 1
ATOM 2106 C CA . SER A 1 279 ? -7.947 -6.914 -4.967 1.00 87.19 279 SER A CA 1
ATOM 2107 C C . SER A 1 279 ? -9.090 -6.087 -5.552 1.00 87.19 279 SER A C 1
ATOM 2109 O O . SER A 1 279 ? -9.141 -4.870 -5.384 1.00 87.19 279 SER A O 1
ATOM 2111 N N . TRP A 1 280 ? -10.040 -6.750 -6.214 1.00 86.25 280 TRP A N 1
ATOM 2112 C CA . TRP A 1 280 ? -11.287 -6.123 -6.653 1.00 86.25 280 TRP A CA 1
ATOM 2113 C C . TRP A 1 280 ? -12.305 -6.063 -5.511 1.00 86.25 280 TRP A C 1
ATOM 2115 O O . TRP A 1 280 ? -12.566 -7.072 -4.858 1.00 86.25 280 TRP A O 1
ATOM 2125 N N . VAL A 1 281 ? -12.963 -4.916 -5.349 1.00 84.69 281 VAL A N 1
ATOM 2126 C CA . VAL A 1 281 ? -14.180 -4.784 -4.539 1.00 84.69 281 VAL A CA 1
ATOM 2127 C C . VAL A 1 281 ? -15.365 -5.178 -5.409 1.00 84.69 281 VAL A C 1
ATOM 2129 O O . VAL A 1 281 ? -15.534 -4.653 -6.515 1.00 84.69 281 VAL A O 1
ATOM 2132 N N . ARG A 1 282 ? -16.181 -6.119 -4.925 1.00 85.06 282 ARG A N 1
ATOM 2133 C CA . ARG A 1 282 ? -17.320 -6.654 -5.674 1.00 85.06 282 ARG A CA 1
ATOM 2134 C C . ARG A 1 282 ? -18.627 -6.538 -4.907 1.00 85.06 282 ARG A C 1
ATOM 2136 O O . ARG A 1 282 ? -18.683 -6.865 -3.728 1.00 85.06 282 ARG A O 1
ATOM 2143 N N . GLU A 1 283 ? -19.688 -6.180 -5.621 1.00 84.31 283 GLU A N 1
ATOM 2144 C CA . GLU A 1 283 ? -21.070 -6.183 -5.133 1.00 84.31 283 GLU A CA 1
ATOM 2145 C C . GLU A 1 283 ? -21.949 -6.915 -6.148 1.00 84.31 283 GLU A C 1
ATOM 2147 O O . GLU A 1 283 ? -21.888 -6.648 -7.347 1.00 84.31 283 GLU A O 1
ATOM 2152 N N . GLY A 1 284 ? -22.725 -7.908 -5.698 1.00 87.50 284 GLY A N 1
ATOM 2153 C CA . GLY A 1 284 ? -23.557 -8.717 -6.601 1.00 87.50 284 GLY A CA 1
ATOM 2154 C C . GLY A 1 284 ? -22.775 -9.417 -7.726 1.00 87.50 284 GLY A C 1
ATOM 2155 O O . GLY A 1 284 ? -23.327 -9.673 -8.790 1.00 87.50 284 GLY A O 1
ATOM 2156 N N . GLY A 1 285 ? -21.478 -9.684 -7.523 1.00 85.00 285 GLY A N 1
ATOM 2157 C CA . GLY A 1 285 ? -20.572 -10.260 -8.527 1.00 85.00 285 GLY A CA 1
ATOM 2158 C C . GLY A 1 285 ? -19.924 -9.244 -9.480 1.00 85.00 285 GLY A C 1
ATOM 2159 O O . GLY A 1 285 ? -18.901 -9.564 -10.094 1.00 85.00 285 GLY A O 1
ATOM 2160 N N . ALA A 1 286 ? -20.439 -8.016 -9.559 1.00 88.50 286 ALA A N 1
ATOM 2161 C CA . ALA A 1 286 ? -19.870 -6.941 -10.369 1.00 88.50 286 ALA A CA 1
ATOM 2162 C C . ALA A 1 286 ? -18.664 -6.294 -9.674 1.00 88.50 286 ALA A C 1
ATOM 2164 O O . ALA A 1 286 ? -18.644 -6.182 -8.452 1.00 88.50 286 ALA A O 1
ATOM 2165 N N . ILE A 1 287 ? -17.664 -5.861 -10.449 1.00 87.31 287 ILE A N 1
ATOM 2166 C CA . ILE A 1 287 ? -16.559 -5.034 -9.942 1.00 87.31 287 ILE A CA 1
ATOM 2167 C C . ILE A 1 287 ? -17.099 -3.620 -9.715 1.00 87.31 287 ILE A C 1
ATOM 2169 O O . ILE A 1 287 ? -17.580 -2.996 -10.657 1.00 87.31 287 ILE A O 1
ATOM 2173 N N . VAL A 1 288 ? -17.007 -3.122 -8.483 1.00 89.88 288 VAL A N 1
ATOM 2174 C CA . VAL A 1 288 ? -17.465 -1.770 -8.102 1.00 89.88 288 VAL A CA 1
ATOM 2175 C C . VAL A 1 288 ? -16.339 -0.878 -7.578 1.00 89.88 288 VAL A C 1
ATOM 2177 O O . VAL A 1 288 ? -16.535 0.312 -7.355 1.00 89.88 288 VAL A O 1
ATOM 2180 N N . GLY A 1 289 ? -15.146 -1.437 -7.394 1.00 89.81 289 GLY A N 1
ATOM 2181 C CA . GLY A 1 289 ? -13.966 -0.710 -6.945 1.00 89.81 289 GLY A CA 1
ATOM 2182 C C . GLY A 1 289 ? -12.767 -1.636 -6.820 1.00 89.81 289 GLY A C 1
ATOM 2183 O O . GLY A 1 289 ? -12.838 -2.806 -7.195 1.00 89.81 289 GLY A O 1
ATOM 2184 N N . LEU A 1 290 ? -11.673 -1.131 -6.263 1.00 90.44 290 LEU A N 1
ATOM 2185 C CA . LEU A 1 290 ? -10.469 -1.910 -5.996 1.00 90.44 290 LEU A CA 1
ATOM 2186 C C . LEU A 1 290 ? -9.838 -1.488 -4.669 1.00 90.44 290 LEU A C 1
ATOM 2188 O O . LEU A 1 290 ? -9.889 -0.320 -4.286 1.00 90.44 290 LEU A O 1
ATOM 2192 N N . THR A 1 291 ? -9.239 -2.448 -3.980 1.00 87.81 291 THR A N 1
ATOM 2193 C CA . THR A 1 291 ? -8.290 -2.202 -2.898 1.00 87.81 291 THR A CA 1
ATOM 2194 C C . THR A 1 291 ? -6.906 -2.086 -3.516 1.00 87.81 291 THR A C 1
ATOM 2196 O O . THR A 1 291 ? -6.532 -2.911 -4.356 1.00 87.81 291 THR A O 1
ATOM 2199 N N . TYR A 1 292 ? -6.149 -1.081 -3.095 1.00 92.31 292 TYR A N 1
ATOM 2200 C CA . TYR A 1 292 ? -4.788 -0.845 -3.549 1.00 92.31 292 TYR A CA 1
ATOM 2201 C C . TYR A 1 292 ? -3.865 -0.494 -2.384 1.00 92.31 292 TYR A C 1
ATOM 2203 O O . TYR A 1 292 ? -4.330 -0.147 -1.294 1.00 92.31 292 TYR A O 1
ATOM 2211 N N . TYR A 1 293 ? -2.570 -0.625 -2.649 1.00 88.81 293 TYR A N 1
ATOM 2212 C CA . TYR A 1 293 ? -1.482 -0.051 -1.872 1.00 88.81 293 TYR A CA 1
ATOM 2213 C C . TYR A 1 293 ? -1.067 1.289 -2.480 1.00 88.81 293 TYR A C 1
ATOM 2215 O O . TYR A 1 293 ? -0.921 1.339 -3.727 1.00 88.81 293 TYR A O 1
#

Sequence (293 aa):
MVHPLFLFLWATAAAGAAAGSASESASDSPTPWVSIVEPTADAVVANPVTFRFRAGGGVKKVALFVDGLPLQEAPFDPSVGGLVHEFKGVNLLRMLDLEGYDDTGKAVALEQLRFVPSSGFLPPPPGFNGFVVAVINDSLLFPRDGRYRYCWRECPGSMGMLHDVYYQGELLWEGDGTCYCTGHTLEVFLEAVRRWAAVRGLGEVEPFGELDFGSVQGGEFYQHWQGYGITNEASAAAAFESAGIGFSLGPDSWSQAVPGDFVNLSRGNGTGHAVIFVSWVREGGAIVGLTYY